Protein AF-A0ABD3M105-F1 (afdb_monomer_lite)

Radius of gyration: 32.1 Å; chains: 1; bounding box: 84×48×134 Å

Secondary structure (DSSP, 8-state):
---------------------------SSS-------PPTT-B-TTT--B--TTTT--EEEEEETT--EEE-SS-HHHHHHHHHHHHHHHHHHHHH---HHHHHHHHHH-S--B---TTTS--TTT---------------------------EEEEEEETTTTEEEE-BPTT---HHHHHHHHHHHHHHHHHHT--S---SSSSSSSSSS----------

Structure (mmCIF, N/CA/C/O backbone):
data_AF-A0ABD3M105-F1
#
_entry.id   AF-A0ABD3M105-F1
#
loop_
_atom_site.group_PDB
_atom_site.id
_atom_site.type_symbol
_atom_site.label_atom_id
_atom_site.label_alt_id
_atom_site.label_comp_id
_atom_site.label_asym_id
_atom_site.label_entity_id
_atom_site.label_seq_id
_atom_site.pdbx_PDB_ins_code
_atom_site.Cartn_x
_atom_site.Cartn_y
_atom_site.Cartn_z
_atom_site.occupancy
_atom_site.B_iso_or_equiv
_atom_site.auth_seq_id
_atom_site.auth_comp_id
_atom_site.auth_asym_id
_atom_site.auth_atom_id
_atom_site.pdbx_PDB_model_num
ATOM 1 N N . MET A 1 1 ? -8.457 -4.949 -78.643 1.00 41.50 1 MET A N 1
ATOM 2 C CA . MET A 1 1 ? -7.831 -5.867 -77.670 1.00 41.50 1 MET A CA 1
ATOM 3 C C . MET A 1 1 ? -7.348 -5.019 -76.511 1.00 41.50 1 MET A C 1
ATOM 5 O O . MET A 1 1 ? -6.450 -4.217 -76.701 1.00 41.50 1 MET A O 1
ATOM 9 N N . THR A 1 2 ? -8.038 -5.098 -75.377 1.00 46.78 2 THR A N 1
ATOM 10 C CA . THR A 1 2 ? -7.713 -4.404 -74.123 1.00 46.78 2 THR A CA 1
ATOM 11 C C . THR A 1 2 ? -6.813 -5.298 -73.279 1.00 46.78 2 THR A C 1
ATOM 13 O O . THR A 1 2 ? -7.235 -6.396 -72.927 1.00 46.78 2 THR A O 1
ATOM 16 N N . MET A 1 3 ? -5.597 -4.835 -73.002 1.00 41.28 3 MET A N 1
ATOM 17 C CA . MET A 1 3 ? -4.542 -5.461 -72.190 1.00 41.28 3 MET A CA 1
ATOM 18 C C . MET A 1 3 ? -3.522 -4.334 -71.888 1.00 41.28 3 MET A C 1
ATOM 20 O O . MET A 1 3 ? -3.200 -3.612 -72.825 1.00 41.28 3 MET A O 1
ATOM 24 N N . THR A 1 4 ? -2.987 -4.041 -70.697 1.00 46.41 4 THR A N 1
ATOM 25 C CA . THR A 1 4 ? -3.082 -4.591 -69.333 1.00 46.41 4 THR A CA 1
ATOM 26 C C . THR A 1 4 ? -2.408 -3.573 -68.374 1.00 46.41 4 THR A C 1
ATOM 28 O O . THR A 1 4 ? -1.472 -2.897 -68.789 1.00 46.41 4 THR A O 1
ATOM 31 N N . THR A 1 5 ? -2.896 -3.518 -67.126 1.00 48.50 5 THR A N 1
ATOM 32 C CA . THR A 1 5 ? -2.226 -3.231 -65.823 1.00 48.50 5 THR A CA 1
ATOM 33 C C . THR A 1 5 ? -1.511 -1.911 -65.481 1.00 48.50 5 THR A C 1
ATOM 35 O O . THR A 1 5 ? -0.544 -1.501 -66.114 1.00 48.50 5 THR A O 1
ATOM 38 N N . ASN A 1 6 ? -1.987 -1.372 -64.346 1.00 50.91 6 ASN A N 1
ATOM 39 C CA . ASN A 1 6 ? -1.354 -0.549 -63.306 1.00 50.91 6 ASN A CA 1
ATOM 40 C C . ASN A 1 6 ? 0.142 -0.810 -63.062 1.00 50.91 6 ASN A C 1
ATOM 42 O O . ASN A 1 6 ? 0.573 -1.950 -63.179 1.00 50.91 6 ASN A O 1
ATOM 46 N N . ASP A 1 7 ? 0.857 0.218 -62.590 1.00 46.53 7 ASP A N 1
ATOM 47 C CA . ASP A 1 7 ? 1.476 0.202 -61.251 1.00 46.53 7 ASP A CA 1
ATOM 48 C C . ASP A 1 7 ? 1.946 1.615 -60.853 1.00 46.53 7 ASP A C 1
ATOM 50 O O . ASP A 1 7 ? 2.746 2.256 -61.539 1.00 46.53 7 ASP A O 1
ATOM 54 N N . ASP A 1 8 ? 1.396 2.103 -59.739 1.00 48.69 8 ASP A N 1
ATOM 55 C CA . ASP A 1 8 ? 1.737 3.364 -59.087 1.00 48.69 8 ASP A CA 1
ATOM 56 C C . ASP A 1 8 ? 3.086 3.240 -58.365 1.00 48.69 8 ASP A C 1
ATOM 58 O O . ASP A 1 8 ? 3.262 2.455 -57.434 1.00 48.69 8 ASP A O 1
ATOM 62 N N . ASN A 1 9 ? 4.046 4.060 -58.785 1.00 45.09 9 ASN A N 1
ATOM 63 C CA . ASN A 1 9 ? 5.340 4.223 -58.136 1.00 45.09 9 ASN A CA 1
ATOM 64 C C . ASN A 1 9 ? 5.219 5.250 -56.998 1.00 45.09 9 ASN A C 1
ATOM 66 O O . ASN A 1 9 ? 5.330 6.454 -57.240 1.00 45.09 9 ASN A O 1
ATOM 70 N N . ILE A 1 10 ? 5.012 4.784 -55.762 1.00 45.59 10 ILE A N 1
ATOM 71 C CA . ILE A 1 10 ? 5.292 5.576 -54.561 1.00 45.59 10 ILE A CA 1
ATOM 72 C C . ILE A 1 10 ? 6.529 5.009 -53.863 1.00 45.59 10 ILE A C 1
ATOM 74 O O . ILE A 1 10 ? 6.533 3.937 -53.263 1.00 45.59 10 ILE A O 1
ATOM 78 N N . SER A 1 11 ? 7.618 5.755 -53.999 1.00 47.31 11 SER A N 1
ATOM 79 C CA . SER A 1 11 ? 8.857 5.557 -53.267 1.00 47.31 11 SER A CA 1
ATOM 80 C C . SER A 1 11 ? 8.675 6.088 -51.849 1.00 47.31 11 SER A C 1
ATOM 82 O O . SER A 1 11 ? 8.732 7.297 -51.639 1.00 47.31 11 SER A O 1
ATOM 84 N N . THR A 1 12 ? 8.519 5.189 -50.881 1.00 43.94 12 THR A N 1
ATOM 85 C CA . THR A 1 12 ? 8.703 5.510 -49.463 1.00 43.94 12 THR A CA 1
ATOM 86 C C . THR A 1 12 ? 9.598 4.447 -48.841 1.00 43.94 12 THR A C 1
ATOM 88 O O . THR A 1 12 ? 9.149 3.378 -48.437 1.00 43.94 12 THR A O 1
ATOM 91 N N . THR A 1 13 ? 10.892 4.744 -48.785 1.00 50.06 13 THR A N 1
ATOM 92 C CA . THR A 1 13 ? 11.840 4.066 -47.902 1.00 50.06 13 THR A CA 1
ATOM 93 C C . THR A 1 13 ? 11.570 4.537 -46.478 1.00 50.06 13 THR A C 1
ATOM 95 O O . THR A 1 13 ? 12.013 5.621 -46.105 1.00 50.06 13 THR A O 1
ATOM 98 N N . ASN A 1 14 ? 10.835 3.744 -45.699 1.00 47.50 14 ASN A N 1
ATOM 99 C CA . ASN A 1 14 ? 10.760 3.922 -44.254 1.00 47.50 14 ASN A CA 1
ATOM 100 C C . ASN A 1 14 ? 11.565 2.823 -43.567 1.00 47.50 14 ASN A C 1
ATOM 102 O O . ASN A 1 14 ? 1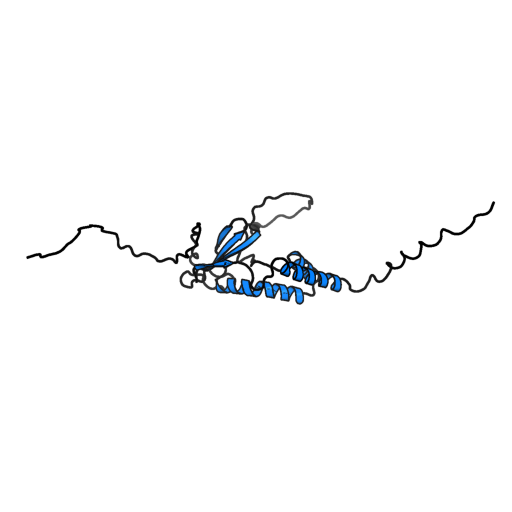1.410 1.637 -43.859 1.00 47.50 14 ASN A O 1
ATOM 106 N N . ASN A 1 15 ? 12.451 3.300 -42.700 1.00 42.41 15 ASN A N 1
ATOM 107 C CA . ASN A 1 15 ? 13.414 2.574 -41.895 1.00 42.41 15 ASN A CA 1
ATOM 108 C C . ASN A 1 15 ? 12.781 1.390 -41.162 1.00 42.41 15 ASN A C 1
ATOM 110 O O . ASN A 1 15 ? 11.767 1.532 -40.482 1.00 42.41 15 ASN A O 1
ATOM 114 N N . ALA A 1 16 ? 13.431 0.239 -41.288 1.00 46.34 16 ALA A N 1
ATOM 115 C CA . ALA A 1 16 ? 13.265 -0.871 -40.374 1.00 46.34 16 ALA A CA 1
ATOM 116 C C . ALA A 1 16 ? 14.218 -0.648 -39.195 1.00 46.34 16 ALA A C 1
ATOM 118 O O . ALA A 1 16 ? 15.350 -1.113 -39.238 1.00 46.34 16 ALA A O 1
ATOM 119 N N . ASP A 1 17 ? 13.745 0.062 -38.174 1.00 44.62 17 ASP A N 1
ATOM 120 C CA . ASP A 1 17 ? 14.265 -0.068 -36.816 1.00 44.62 17 ASP A CA 1
ATOM 121 C C . ASP A 1 17 ? 13.127 -0.658 -35.983 1.00 44.62 17 ASP A C 1
ATOM 123 O O . ASP A 1 17 ? 12.130 -0.006 -35.671 1.00 44.62 17 ASP A O 1
ATOM 127 N N . VAL A 1 18 ? 13.235 -1.965 -35.763 1.00 53.25 18 VAL A N 1
ATOM 128 C CA . VAL A 1 18 ? 12.408 -2.729 -34.835 1.00 53.25 18 VAL A CA 1
ATOM 129 C C . VAL A 1 18 ? 13.087 -2.576 -33.484 1.00 53.25 18 VAL A C 1
ATOM 131 O O . VAL A 1 18 ? 14.106 -3.222 -33.263 1.00 53.25 18 VAL A O 1
ATOM 134 N N . ASP A 1 19 ? 12.552 -1.722 -32.617 1.00 45.06 19 ASP A N 1
ATOM 135 C CA . ASP A 1 19 ? 13.008 -1.639 -31.232 1.00 45.06 19 ASP A CA 1
ATOM 136 C C . ASP A 1 19 ? 11.815 -1.433 -30.282 1.00 45.06 19 ASP A C 1
ATOM 138 O O . ASP A 1 19 ? 10.987 -0.538 -30.465 1.00 45.06 19 ASP A O 1
ATOM 142 N N . ASP A 1 20 ? 11.716 -2.377 -29.350 1.00 41.47 20 ASP A N 1
ATOM 143 C CA . ASP A 1 20 ? 10.998 -2.402 -28.080 1.00 41.47 20 ASP A CA 1
ATOM 144 C C . ASP A 1 20 ? 9.523 -1.974 -28.010 1.00 41.47 20 ASP A C 1
ATOM 146 O O . ASP A 1 20 ? 9.125 -0.844 -27.727 1.00 41.47 20 ASP A O 1
ATOM 150 N N . ASN A 1 21 ? 8.683 -3.004 -28.116 1.00 44.75 21 ASN A N 1
ATOM 151 C CA . ASN A 1 21 ? 7.295 -3.024 -27.678 1.00 44.75 21 ASN A CA 1
ATOM 152 C C . ASN A 1 21 ? 7.223 -2.989 -26.134 1.00 44.75 21 ASN A C 1
ATOM 154 O O . ASN A 1 21 ? 7.001 -4.016 -25.492 1.00 44.75 21 ASN A O 1
ATOM 158 N N . VAL A 1 22 ? 7.431 -1.813 -25.535 1.00 52.84 22 VAL A N 1
ATOM 159 C CA . VAL A 1 22 ? 7.114 -1.557 -24.121 1.00 52.84 22 VAL A CA 1
ATOM 160 C C . VAL A 1 22 ? 5.604 -1.350 -24.006 1.00 52.84 22 VAL A C 1
ATOM 162 O O . VAL A 1 22 ? 5.029 -0.488 -24.671 1.00 52.84 22 VAL A O 1
ATOM 165 N N . GLY A 1 23 ? 4.963 -2.195 -23.195 1.00 45.91 23 GLY A N 1
ATOM 166 C CA . GLY A 1 23 ? 3.513 -2.305 -23.047 1.00 45.91 23 GLY A CA 1
ATOM 167 C C . GLY A 1 23 ? 2.818 -0.964 -22.827 1.00 45.91 23 GLY A C 1
ATOM 168 O O . GLY A 1 23 ? 2.861 -0.387 -21.745 1.00 45.91 23 GLY A O 1
ATOM 169 N N . ASN A 1 24 ? 2.139 -0.491 -23.869 1.00 45.06 24 ASN A N 1
ATOM 170 C CA . ASN A 1 24 ? 1.380 0.746 -23.836 1.00 45.06 24 ASN A CA 1
ATOM 171 C C . ASN A 1 24 ? -0.050 0.446 -23.349 1.00 45.06 24 ASN A C 1
ATOM 173 O O . ASN A 1 24 ? -0.902 -0.001 -24.122 1.00 45.06 24 ASN A O 1
ATOM 177 N N . THR A 1 25 ? -0.313 0.655 -22.059 1.00 47.03 25 THR A N 1
ATOM 178 C CA . THR A 1 25 ? -1.666 0.592 -21.486 1.00 47.03 25 THR A CA 1
ATOM 179 C C . THR A 1 25 ? -2.461 1.811 -21.964 1.00 47.03 25 THR A C 1
ATOM 181 O O . THR A 1 25 ? -2.120 2.951 -21.659 1.00 47.03 25 THR A O 1
ATOM 184 N N . ILE A 1 26 ? -3.517 1.587 -22.753 1.00 43.28 26 ILE A N 1
ATOM 185 C CA . ILE A 1 26 ? -4.384 2.652 -23.280 1.00 43.28 26 ILE A CA 1
ATOM 186 C C . ILE A 1 26 ? -5.267 3.188 -22.142 1.00 43.28 26 ILE A C 1
ATOM 188 O O . ILE A 1 26 ? -6.155 2.481 -21.670 1.00 43.28 26 ILE A O 1
ATOM 192 N N . HIS A 1 27 ? -5.045 4.440 -21.734 1.00 44.72 27 HIS A N 1
ATOM 193 C CA . HIS A 1 27 ? -5.969 5.223 -20.909 1.00 44.72 27 HIS A CA 1
ATOM 194 C C . HIS A 1 27 ? -6.768 6.183 -21.803 1.00 44.72 27 HIS A C 1
ATOM 196 O O . HIS A 1 27 ? -6.192 6.982 -22.545 1.00 44.72 27 HIS A O 1
ATOM 202 N N . GLU A 1 28 ? -8.099 6.104 -21.742 1.00 49.16 28 GLU A N 1
ATOM 203 C CA . GLU A 1 28 ? -8.979 7.137 -22.289 1.00 49.16 28 GLU A CA 1
ATOM 204 C C . GLU A 1 28 ? -8.826 8.394 -21.412 1.00 49.16 28 GLU A C 1
ATOM 206 O O . GLU A 1 28 ? -9.072 8.348 -20.211 1.00 49.16 28 GLU A O 1
ATOM 211 N N . GLU A 1 29 ? -8.378 9.492 -22.033 1.00 46.91 29 GLU A N 1
ATOM 212 C CA . GLU A 1 29 ? -8.162 10.831 -21.450 1.00 46.91 29 GLU A CA 1
ATOM 213 C C . GLU A 1 29 ? -6.846 11.059 -20.657 1.00 46.91 29 GLU A C 1
ATOM 215 O O . GLU A 1 29 ? -6.835 11.352 -19.469 1.00 46.91 29 GLU A O 1
ATOM 220 N N . GLY A 1 30 ? -5.711 11.096 -21.369 1.00 47.53 30 GLY A N 1
ATOM 221 C CA . GLY A 1 30 ? -4.991 12.379 -21.447 1.00 47.53 30 GLY A CA 1
ATOM 222 C C . GLY A 1 30 ? -3.742 12.673 -20.602 1.00 47.53 30 GLY A C 1
ATOM 223 O O . GLY A 1 30 ? -3.300 13.812 -20.691 1.00 47.53 30 GLY A O 1
ATOM 224 N N . GLU A 1 31 ? -3.111 11.734 -19.889 1.00 45.97 31 GLU A N 1
ATOM 225 C CA . GLU A 1 31 ? -1.728 11.914 -1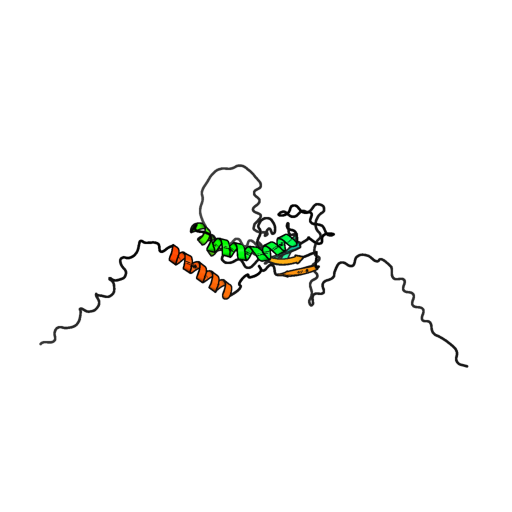9.388 1.00 45.97 31 GLU A CA 1
ATOM 226 C C . GLU A 1 31 ? -0.944 10.594 -19.434 1.00 45.97 31 GLU A C 1
ATOM 228 O O . GLU A 1 31 ? -1.345 9.596 -18.840 1.00 45.97 31 GLU A O 1
ATOM 233 N N . TYR A 1 32 ? 0.169 10.575 -20.172 1.00 46.91 32 TYR A N 1
ATOM 234 C CA . TYR A 1 32 ? 1.080 9.435 -20.248 1.00 46.91 32 TYR A CA 1
ATOM 235 C C . TYR A 1 32 ? 2.081 9.529 -19.091 1.00 46.91 32 TYR A C 1
ATOM 237 O O . TYR A 1 32 ? 2.930 10.418 -19.062 1.00 46.91 32 TYR A O 1
ATOM 245 N N . TYR A 1 33 ? 1.991 8.623 -18.122 1.00 57.72 33 TYR A N 1
ATOM 246 C CA . TYR A 1 33 ? 3.018 8.497 -17.093 1.00 57.72 33 TYR A CA 1
ATOM 247 C C . TYR A 1 33 ? 4.063 7.501 -17.581 1.00 57.72 33 TYR A C 1
ATOM 249 O O . TYR A 1 33 ? 3.771 6.334 -17.834 1.00 57.72 33 TYR A O 1
ATOM 257 N N . GLN A 1 34 ? 5.287 7.986 -17.776 1.00 71.12 34 GLN A N 1
ATOM 258 C CA . GLN A 1 34 ? 6.407 7.123 -18.114 1.00 71.12 34 GLN A CA 1
ATOM 259 C C . GLN A 1 34 ? 6.931 6.509 -16.817 1.00 71.12 34 GLN A C 1
ATOM 261 O O . GLN A 1 34 ? 7.670 7.155 -16.076 1.00 71.12 34 GLN A O 1
ATOM 266 N N . HIS A 1 35 ? 6.481 5.288 -16.531 1.00 82.88 35 HIS A N 1
ATOM 267 C CA . HIS A 1 35 ? 6.969 4.509 -15.399 1.00 82.88 35 HIS A CA 1
ATOM 268 C C . HIS A 1 35 ? 8.472 4.250 -15.524 1.00 82.88 35 HIS A C 1
ATOM 270 O O . HIS A 1 35 ? 9.020 4.140 -16.628 1.00 82.88 35 HIS A O 1
ATOM 276 N N . GLY A 1 36 ? 9.140 4.205 -14.377 1.00 81.31 36 GLY A N 1
ATOM 277 C CA . GLY A 1 36 ? 10.564 3.954 -14.271 1.00 81.31 36 GLY A CA 1
ATOM 278 C C . GLY A 1 36 ? 10.928 2.481 -14.438 1.00 81.31 36 GLY A C 1
ATOM 279 O O . GLY A 1 36 ? 10.113 1.625 -14.782 1.00 81.31 36 GLY A O 1
ATOM 280 N N . LYS A 1 37 ? 12.203 2.206 -14.180 1.00 83.06 37 LYS A N 1
ATOM 281 C CA . LYS A 1 37 ? 12.818 0.879 -14.216 1.00 83.06 37 LYS A CA 1
ATOM 282 C C . LYS A 1 37 ? 13.608 0.668 -12.920 1.00 83.06 37 LYS A C 1
ATOM 284 O O . LYS A 1 37 ? 14.118 1.656 -12.376 1.00 83.06 37 LYS A O 1
ATOM 289 N N . PRO A 1 38 ? 13.722 -0.573 -12.418 1.00 88.12 38 PRO A N 1
ATOM 290 C CA . PRO A 1 38 ? 14.549 -0.861 -11.254 1.00 88.12 38 PRO A CA 1
ATOM 291 C C . PRO A 1 38 ? 16.011 -0.496 -11.531 1.00 88.12 38 PRO A C 1
ATOM 293 O O . PRO A 1 38 ? 16.503 -0.639 -12.651 1.00 88.12 38 PRO A O 1
ATOM 296 N N . TYR A 1 39 ? 16.714 -0.008 -10.509 1.00 84.56 39 TYR A N 1
ATOM 297 C CA . TYR A 1 39 ? 18.149 0.250 -10.624 1.00 84.56 39 TYR A CA 1
ATOM 298 C C . TYR A 1 39 ? 18.937 -1.066 -10.576 1.00 84.56 39 TYR A C 1
ATOM 300 O O . TYR A 1 39 ? 18.508 -2.044 -9.967 1.00 84.56 39 TYR A O 1
ATOM 308 N N . GLU A 1 40 ? 20.108 -1.097 -11.211 1.00 84.12 40 GLU A N 1
ATOM 309 C CA . GLU A 1 40 ? 20.963 -2.287 -11.220 1.00 84.12 40 GLU A CA 1
ATOM 310 C C . GLU A 1 40 ? 21.381 -2.658 -9.784 1.00 84.12 40 GLU A C 1
ATOM 312 O O . GLU A 1 40 ? 21.955 -1.839 -9.061 1.00 84.12 40 GLU A O 1
ATOM 317 N N . GLY A 1 41 ? 21.056 -3.882 -9.355 1.00 84.31 41 GLY A N 1
ATOM 318 C CA . GLY A 1 41 ? 21.274 -4.349 -7.980 1.00 84.31 41 GLY A CA 1
ATOM 319 C C . GLY A 1 41 ? 20.214 -3.896 -6.968 1.00 84.31 41 GLY A C 1
ATOM 320 O O . GLY A 1 41 ? 20.469 -3.935 -5.763 1.00 84.31 41 GLY A O 1
ATOM 321 N N . MET A 1 42 ? 19.045 -3.437 -7.424 1.00 86.12 42 MET A N 1
ATOM 322 C CA . MET A 1 42 ? 17.887 -3.225 -6.557 1.00 86.12 42 MET A CA 1
ATOM 323 C C . MET A 1 42 ? 17.435 -4.549 -5.950 1.00 86.12 42 MET A C 1
ATOM 325 O O . MET A 1 42 ? 17.338 -5.549 -6.650 1.00 86.12 42 MET A O 1
ATOM 329 N N . CYS A 1 43 ? 17.138 -4.550 -4.653 1.00 88.75 43 CYS A N 1
ATOM 330 C CA . CYS A 1 43 ? 16.650 -5.730 -3.954 1.00 88.75 43 CYS A CA 1
ATOM 331 C C . CYS A 1 43 ? 15.498 -5.375 -3.016 1.00 88.75 43 CYS A C 1
ATOM 333 O O . CYS A 1 43 ? 15.398 -4.262 -2.493 1.00 88.75 43 CYS A O 1
ATOM 335 N N . CYS A 1 44 ? 14.611 -6.339 -2.809 1.00 89.69 44 CYS A N 1
ATOM 336 C CA . CYS A 1 44 ? 13.476 -6.213 -1.921 1.00 89.69 44 CYS A CA 1
ATOM 337 C C . CYS A 1 44 ? 13.946 -6.151 -0.467 1.00 89.69 44 CYS A C 1
ATOM 339 O O . CYS A 1 44 ? 14.585 -7.075 0.037 1.00 89.69 44 CYS A O 1
ATOM 341 N N . LEU A 1 45 ? 13.543 -5.108 0.261 1.00 86.94 45 LEU A N 1
ATOM 342 C CA . LEU A 1 45 ? 13.908 -4.948 1.673 1.00 86.94 45 LEU A CA 1
ATOM 343 C C . LEU A 1 45 ? 13.344 -6.045 2.594 1.00 86.94 45 LEU A C 1
ATOM 345 O O . LEU A 1 45 ? 13.852 -6.225 3.700 1.00 86.94 45 LEU A O 1
ATOM 349 N N . CYS A 1 46 ? 12.286 -6.752 2.183 1.00 86.38 46 CYS A N 1
ATOM 350 C CA . CYS A 1 46 ? 11.654 -7.797 2.994 1.00 86.38 46 CYS A CA 1
ATOM 351 C C . CYS A 1 46 ? 12.236 -9.188 2.720 1.00 86.38 46 CYS A C 1
ATOM 353 O O . CYS A 1 46 ? 12.513 -9.936 3.657 1.00 86.38 46 CYS A O 1
ATOM 355 N N . THR A 1 47 ? 12.380 -9.549 1.448 1.00 86.88 47 THR A N 1
ATOM 356 C CA . THR A 1 47 ? 12.761 -10.904 1.019 1.00 86.88 47 THR A CA 1
ATOM 357 C C . THR A 1 47 ? 14.236 -11.009 0.653 1.00 86.88 47 THR A C 1
ATOM 359 O O . THR A 1 47 ? 14.757 -12.118 0.591 1.00 86.88 47 THR A O 1
ATOM 362 N N . MET A 1 48 ? 14.933 -9.874 0.503 1.00 87.81 48 MET A N 1
ATOM 363 C CA . MET A 1 48 ? 16.309 -9.783 -0.003 1.00 87.81 48 MET A CA 1
ATOM 364 C C . MET A 1 48 ? 16.467 -10.367 -1.415 1.00 87.81 48 MET A C 1
ATOM 366 O O . MET A 1 48 ? 17.585 -10.655 -1.830 1.00 87.81 48 MET A O 1
ATOM 370 N N . GLU A 1 49 ? 15.359 -10.548 -2.138 1.00 90.25 49 GLU A N 1
ATOM 371 C CA . GLU A 1 49 ? 15.362 -10.981 -3.534 1.00 90.25 49 GLU A CA 1
ATOM 372 C C . GLU A 1 49 ? 15.648 -9.801 -4.460 1.00 90.25 49 GLU A C 1
ATOM 374 O O . GLU A 1 49 ? 15.288 -8.659 -4.158 1.00 90.25 49 GLU A O 1
ATOM 379 N N . ASP A 1 50 ? 16.308 -10.073 -5.580 1.00 90.56 50 ASP A N 1
ATOM 380 C CA . ASP A 1 50 ? 16.650 -9.050 -6.561 1.00 90.56 50 ASP A CA 1
ATOM 381 C C . ASP A 1 50 ? 15.382 -8.554 -7.271 1.00 90.56 50 ASP A C 1
ATOM 383 O O . ASP A 1 50 ? 14.513 -9.332 -7.664 1.00 90.56 50 ASP A O 1
ATOM 387 N N . ILE A 1 51 ? 15.262 -7.236 -7.422 1.00 90.50 51 ILE A N 1
ATOM 388 C CA . ILE A 1 51 ? 14.188 -6.593 -8.176 1.00 90.50 51 ILE A CA 1
ATOM 389 C C . ILE A 1 51 ? 14.730 -6.288 -9.566 1.00 90.50 51 ILE A C 1
ATOM 391 O O . ILE A 1 51 ? 15.568 -5.400 -9.737 1.00 90.50 51 ILE A O 1
ATOM 395 N N . THR A 1 52 ? 14.252 -7.026 -10.562 1.00 88.75 52 THR A N 1
ATOM 396 C CA . THR A 1 52 ? 14.728 -6.942 -11.943 1.00 88.75 52 THR A CA 1
ATOM 397 C C . THR A 1 52 ? 13.572 -6.697 -12.910 1.00 88.75 52 THR A C 1
ATOM 399 O O . THR A 1 52 ? 12.404 -6.964 -12.621 1.00 88.75 52 THR A O 1
ATOM 402 N N . GLU A 1 53 ? 13.887 -6.160 -14.092 1.00 84.06 53 GLU A N 1
ATOM 403 C CA . GLU A 1 53 ? 12.901 -6.070 -15.176 1.00 84.06 53 GLU A CA 1
ATOM 404 C C . GLU A 1 53 ? 12.511 -7.456 -15.705 1.00 84.06 53 GLU A C 1
ATOM 406 O O . GLU A 1 53 ? 11.364 -7.653 -16.096 1.00 84.06 53 GLU A O 1
ATOM 411 N N . GLU A 1 54 ? 13.449 -8.410 -15.694 1.00 84.75 54 GLU A N 1
ATOM 412 C CA . GLU A 1 54 ? 13.245 -9.776 -16.189 1.00 84.75 54 GLU A CA 1
ATOM 413 C C . GLU A 1 54 ? 12.205 -10.532 -15.355 1.00 84.75 54 GLU A C 1
ATOM 415 O O . GLU A 1 54 ? 11.310 -11.169 -15.911 1.00 84.75 54 GLU A O 1
ATOM 420 N N . ASP A 1 55 ? 12.266 -10.387 -14.031 1.00 84.69 55 ASP A N 1
ATOM 421 C CA . ASP A 1 55 ? 11.309 -11.004 -13.111 1.00 84.69 55 ASP A CA 1
ATOM 422 C C . ASP A 1 55 ? 9.973 -10.243 -13.048 1.00 84.69 55 ASP A C 1
ATOM 424 O O . ASP A 1 55 ? 8.991 -10.736 -12.485 1.00 84.69 55 ASP A O 1
ATOM 428 N N . GLY A 1 56 ? 9.910 -9.026 -13.606 1.00 85.81 56 GLY A N 1
ATOM 429 C CA . GLY A 1 56 ? 8.715 -8.177 -13.592 1.00 85.81 56 GLY A CA 1
ATOM 430 C C . GLY A 1 56 ? 8.246 -7.806 -12.179 1.00 85.81 56 GLY A C 1
ATOM 431 O O . GLY A 1 56 ? 7.089 -7.433 -11.974 1.00 85.81 56 GLY A O 1
ATOM 432 N N . ASN A 1 57 ? 9.115 -7.918 -11.176 1.00 89.44 57 ASN A N 1
ATOM 433 C CA . ASN A 1 57 ? 8.769 -7.743 -9.768 1.00 89.44 57 ASN A CA 1
ATOM 434 C C . ASN A 1 57 ? 8.920 -6.290 -9.279 1.00 89.44 57 ASN A C 1
ATOM 436 O O . ASN A 1 57 ? 8.685 -6.015 -8.103 1.00 89.44 57 ASN A O 1
ATOM 440 N N . TYR A 1 58 ? 9.245 -5.359 -10.178 1.00 90.69 58 TYR A N 1
ATOM 441 C CA . TYR A 1 58 ? 9.299 -3.922 -9.911 1.00 90.69 58 TYR A CA 1
ATOM 442 C C . TYR A 1 58 ? 7.902 -3.314 -9.700 1.00 90.69 58 TYR A C 1
ATOM 444 O O . TYR A 1 58 ? 6.936 -3.649 -10.394 1.00 90.69 58 TYR A O 1
ATOM 452 N N . VAL A 1 59 ? 7.799 -2.401 -8.732 1.00 91.94 59 VAL A N 1
ATOM 453 C CA . VAL A 1 59 ? 6.558 -1.707 -8.374 1.00 91.94 59 VAL A CA 1
ATOM 454 C C . VAL A 1 59 ? 6.836 -0.231 -8.157 1.00 91.94 59 VAL A C 1
ATOM 456 O O . VAL A 1 59 ? 7.822 0.144 -7.523 1.00 91.94 59 VAL A O 1
ATOM 459 N N . GLU A 1 60 ? 5.911 0.604 -8.608 1.00 92.19 60 GLU A N 1
ATOM 460 C CA . GLU A 1 60 ? 5.882 2.024 -8.281 1.00 92.19 60 GLU A CA 1
ATOM 461 C C . GLU A 1 60 ? 4.634 2.371 -7.484 1.00 92.19 60 GLU A C 1
ATOM 463 O O . GLU A 1 60 ? 3.595 1.715 -7.579 1.00 92.19 60 GLU A O 1
ATOM 468 N N . TYR A 1 61 ? 4.732 3.428 -6.691 1.00 92.31 61 TYR A N 1
ATOM 469 C CA . TYR A 1 61 ? 3.625 3.930 -5.900 1.00 92.31 61 TYR A CA 1
ATOM 470 C C . TYR A 1 61 ? 3.452 5.427 -6.104 1.00 92.31 61 TYR A C 1
ATOM 472 O O . TYR A 1 61 ? 4.423 6.175 -6.201 1.00 92.31 61 TYR A O 1
ATOM 480 N N . GLN A 1 62 ? 2.198 5.860 -6.162 1.00 90.88 62 GLN A N 1
ATOM 481 C CA . GLN A 1 62 ? 1.829 7.260 -6.274 1.00 90.88 62 GLN A CA 1
ATOM 482 C C . GLN A 1 62 ? 1.326 7.766 -4.929 1.00 90.88 62 GLN A C 1
ATOM 484 O O . GLN A 1 62 ? 0.500 7.122 -4.275 1.00 90.88 62 GLN A O 1
ATOM 489 N N . THR A 1 63 ? 1.791 8.940 -4.526 1.00 89.88 63 THR A N 1
ATOM 490 C CA . THR A 1 63 ? 1.403 9.574 -3.267 1.00 89.88 63 THR A CA 1
ATOM 491 C C . THR A 1 63 ? 0.451 10.752 -3.473 1.00 89.88 63 THR A C 1
ATOM 493 O O . THR A 1 63 ? 0.443 11.390 -4.520 1.00 89.88 63 THR A O 1
ATOM 496 N N . TYR A 1 64 ? -0.373 11.068 -2.472 1.00 84.19 64 TYR A N 1
ATOM 497 C CA . TYR A 1 64 ? -1.309 12.201 -2.503 1.00 84.19 64 TYR A CA 1
ATOM 498 C C . TYR A 1 64 ? -0.991 13.204 -1.381 1.00 84.19 64 TYR A C 1
ATOM 500 O O . TYR A 1 64 ? -0.817 12.766 -0.240 1.00 84.19 64 TYR A O 1
ATOM 508 N N . PRO A 1 65 ? -0.972 14.532 -1.619 1.00 83.25 65 PRO A N 1
ATOM 509 C CA . PRO A 1 65 ? -1.479 15.243 -2.800 1.00 83.25 65 PRO A CA 1
ATOM 510 C C . PRO A 1 65 ? -0.459 15.493 -3.918 1.00 83.25 65 PRO A C 1
ATOM 512 O O . PRO A 1 65 ? -0.832 16.092 -4.921 1.00 83.25 65 PRO A O 1
ATOM 515 N N . SER A 1 66 ? 0.809 15.088 -3.774 1.00 82.56 66 SER A N 1
ATOM 516 C CA . SER A 1 66 ? 1.829 15.419 -4.783 1.00 82.56 66 SER A CA 1
ATOM 517 C C . SER A 1 66 ? 1.623 14.725 -6.132 1.00 82.56 66 SER A C 1
ATOM 519 O O . SER A 1 66 ? 2.126 15.221 -7.137 1.00 82.56 66 SER A O 1
ATOM 521 N N . LEU A 1 67 ? 0.899 13.599 -6.153 1.00 84.06 67 LEU A N 1
ATOM 522 C CA . LEU A 1 67 ? 0.676 12.736 -7.318 1.00 84.06 67 LEU A CA 1
ATOM 523 C C . LEU A 1 67 ? 1.980 12.258 -7.974 1.00 84.06 67 LEU A C 1
ATOM 525 O O . LEU A 1 67 ? 2.004 11.905 -9.153 1.00 84.06 67 LEU A O 1
ATOM 529 N N . GLN A 1 68 ? 3.064 12.206 -7.199 1.00 84.94 68 GLN A N 1
ATOM 530 C CA . GLN A 1 68 ? 4.370 11.771 -7.676 1.00 84.94 68 GLN A CA 1
ATOM 531 C C . GLN A 1 68 ? 4.498 10.253 -7.594 1.00 84.94 68 GLN A C 1
ATOM 533 O O . GLN A 1 68 ? 4.256 9.661 -6.541 1.00 84.94 68 GLN A O 1
ATOM 538 N N . TRP A 1 69 ? 4.916 9.647 -8.703 1.00 88.62 69 TRP A N 1
ATOM 539 C CA . TRP A 1 69 ? 5.312 8.246 -8.759 1.00 88.62 69 TRP A CA 1
ATOM 540 C C . TRP A 1 69 ? 6.716 8.070 -8.185 1.00 88.62 69 TRP A C 1
ATOM 542 O O . TRP A 1 69 ? 7.630 8.837 -8.497 1.00 88.62 69 TRP A O 1
ATOM 552 N N . LYS A 1 70 ? 6.875 7.075 -7.316 1.00 88.56 70 LYS A N 1
ATOM 553 C CA . LYS A 1 70 ? 8.126 6.741 -6.634 1.00 88.56 70 LYS A CA 1
ATOM 554 C C . LYS A 1 70 ? 8.378 5.231 -6.721 1.00 88.56 70 LYS A C 1
ATOM 556 O O . LYS A 1 70 ? 7.414 4.462 -6.666 1.00 88.56 70 LYS A O 1
ATOM 561 N N . PRO A 1 71 ? 9.644 4.793 -6.828 1.00 89.94 71 PRO A N 1
ATOM 562 C CA . PRO A 1 71 ? 9.988 3.375 -6.834 1.00 89.94 71 PRO A CA 1
ATOM 563 C C . PRO A 1 71 ? 9.725 2.761 -5.456 1.00 89.94 71 PRO A C 1
ATOM 565 O O . PRO A 1 71 ? 10.150 3.307 -4.436 1.00 89.94 71 PRO A O 1
ATOM 568 N N . CYS A 1 72 ? 9.036 1.624 -5.411 1.00 90.56 72 CYS A N 1
ATOM 569 C CA . CYS A 1 72 ? 8.824 0.873 -4.179 1.00 90.56 72 CYS A CA 1
ATOM 570 C C . CYS A 1 72 ? 10.073 0.057 -3.830 1.00 90.56 72 CYS A C 1
ATOM 572 O O . CYS A 1 72 ? 10.661 -0.567 -4.703 1.00 90.56 72 CYS A O 1
ATOM 574 N N . GLN A 1 73 ? 10.444 0.001 -2.549 1.00 89.62 73 GLN A N 1
ATOM 575 C CA . GLN A 1 73 ? 11.574 -0.822 -2.081 1.00 89.62 73 GLN A CA 1
ATOM 576 C C . GLN A 1 73 ? 11.186 -2.283 -1.786 1.00 89.62 73 GLN A C 1
ATOM 578 O O . GLN A 1 73 ? 11.939 -3.040 -1.166 1.00 89.62 73 GLN A O 1
ATOM 583 N N . PHE A 1 74 ? 9.981 -2.676 -2.189 1.00 91.94 74 PHE A N 1
ATOM 584 C CA . PHE A 1 74 ? 9.479 -4.035 -2.100 1.00 91.94 74 PHE A CA 1
ATOM 585 C C . PHE A 1 74 ? 9.142 -4.555 -3.488 1.00 91.94 74 PHE A C 1
ATOM 587 O O . PHE A 1 74 ? 8.730 -3.808 -4.373 1.00 91.94 74 PHE A O 1
ATOM 594 N N . GLU A 1 75 ? 9.273 -5.864 -3.642 1.00 91.00 75 GLU A N 1
ATOM 595 C CA . GLU A 1 75 ? 8.823 -6.560 -4.837 1.00 91.00 75 GLU A CA 1
ATOM 596 C C . GLU A 1 75 ? 7.285 -6.639 -4.923 1.00 91.00 75 GLU A C 1
ATOM 598 O O . GLU A 1 75 ? 6.565 -6.542 -3.921 1.00 91.00 75 GLU A O 1
ATOM 603 N N . ALA A 1 76 ? 6.781 -6.907 -6.127 1.00 90.62 76 ALA A N 1
ATOM 604 C CA . ALA A 1 76 ? 5.357 -7.059 -6.428 1.00 90.62 76 ALA A CA 1
ATOM 605 C C . ALA A 1 76 ? 4.607 -8.011 -5.487 1.00 90.62 76 ALA A C 1
ATOM 607 O O . ALA A 1 76 ? 3.502 -7.692 -5.038 1.00 90.62 76 ALA A O 1
ATOM 608 N N . SER A 1 77 ? 5.200 -9.162 -5.165 1.00 90.94 77 SER A N 1
ATOM 609 C CA . SER A 1 77 ? 4.573 -10.175 -4.312 1.00 90.94 77 SER A CA 1
ATOM 610 C C . SER A 1 77 ? 4.376 -9.670 -2.874 1.00 90.94 77 SER A C 1
ATOM 612 O O . SER A 1 77 ? 3.292 -9.816 -2.302 1.00 90.94 77 SER A O 1
ATOM 614 N N . VAL A 1 78 ? 5.382 -8.985 -2.322 1.00 91.56 78 VAL A N 1
ATOM 615 C CA . VAL A 1 78 ? 5.367 -8.401 -0.976 1.00 91.56 78 VAL A CA 1
ATOM 616 C C . VAL A 1 78 ? 4.371 -7.253 -0.894 1.00 91.56 78 VAL A C 1
ATOM 618 O O . VAL A 1 78 ? 3.585 -7.197 0.052 1.00 91.56 78 VAL A O 1
ATOM 621 N N . VAL A 1 79 ? 4.339 -6.363 -1.890 1.00 91.44 79 VAL A N 1
ATOM 622 C CA . VAL A 1 79 ? 3.354 -5.270 -1.933 1.00 91.44 79 VAL A CA 1
ATOM 623 C C . VAL A 1 79 ? 1.933 -5.831 -1.967 1.00 91.44 79 VAL A C 1
ATOM 625 O O . VAL A 1 79 ? 1.074 -5.378 -1.208 1.00 91.44 79 VAL A O 1
ATOM 628 N N . GLN A 1 80 ? 1.687 -6.859 -2.781 1.00 90.50 80 GLN A N 1
ATOM 629 C CA . GLN A 1 80 ? 0.389 -7.528 -2.834 1.00 90.50 80 GLN A CA 1
ATOM 630 C C . GLN A 1 80 ? 0.026 -8.170 -1.486 1.00 90.50 80 GLN A C 1
ATOM 632 O O . GLN A 1 80 ? -1.083 -7.981 -0.988 1.00 90.50 80 GLN A O 1
ATOM 637 N N . GLN A 1 81 ? 0.971 -8.854 -0.839 1.00 91.56 81 GLN A N 1
ATOM 638 C CA . GLN A 1 81 ? 0.756 -9.430 0.487 1.00 91.56 81 GLN A CA 1
ATOM 639 C C . GLN A 1 81 ? 0.460 -8.355 1.542 1.00 91.56 81 GLN A C 1
ATOM 641 O O . GLN A 1 81 ? -0.380 -8.569 2.418 1.00 91.56 81 GLN A O 1
ATOM 646 N N . LEU A 1 82 ? 1.112 -7.192 1.484 1.00 90.56 82 LEU A N 1
ATOM 647 C CA . LEU A 1 82 ? 0.834 -6.079 2.392 1.00 90.56 82 LEU A CA 1
ATOM 648 C C . LEU A 1 82 ? -0.590 -5.546 2.203 1.00 90.56 82 LEU A C 1
ATOM 650 O O . LEU A 1 82 ? -1.284 -5.344 3.201 1.00 90.56 82 LEU A O 1
ATOM 654 N N . LEU A 1 83 ? -1.055 -5.395 0.957 1.00 90.56 83 LEU A N 1
ATOM 655 C CA . LEU A 1 83 ? -2.440 -5.003 0.666 1.00 90.56 83 LEU A CA 1
ATOM 656 C C . LEU A 1 83 ? -3.447 -5.961 1.314 1.00 90.56 83 LEU A C 1
ATOM 658 O O . LEU A 1 83 ? -4.439 -5.513 1.890 1.00 90.56 83 LEU A O 1
ATOM 662 N N . ASP A 1 84 ? -3.170 -7.263 1.272 1.00 90.06 84 ASP A N 1
ATOM 663 C CA . ASP A 1 84 ? -4.081 -8.288 1.784 1.00 90.06 84 ASP A CA 1
ATOM 664 C C . ASP A 1 84 ? -4.004 -8.473 3.306 1.00 90.06 84 ASP A C 1
ATOM 666 O O . ASP A 1 84 ? -5.002 -8.787 3.963 1.00 90.06 84 ASP A O 1
ATOM 670 N N . THR A 1 85 ? -2.824 -8.273 3.895 1.00 90.25 85 THR A N 1
ATOM 671 C CA . THR A 1 85 ? -2.572 -8.627 5.297 1.00 90.25 85 THR A CA 1
ATOM 672 C C . THR A 1 85 ? -2.640 -7.450 6.261 1.00 90.25 85 THR A C 1
ATOM 674 O O . THR A 1 85 ? -3.036 -7.667 7.406 1.00 90.25 85 THR A O 1
ATOM 677 N N . GLN A 1 86 ? -2.325 -6.213 5.854 1.00 88.19 86 GLN A N 1
ATOM 678 C CA . GLN A 1 86 ? -2.252 -5.080 6.791 1.00 88.19 86 GLN A CA 1
ATOM 679 C C . GLN A 1 86 ? -3.577 -4.825 7.523 1.00 88.19 86 GLN A C 1
ATOM 681 O O . GLN A 1 86 ? -3.582 -4.607 8.737 1.00 88.19 86 GLN A O 1
ATOM 686 N N . PHE A 1 87 ? -4.711 -4.900 6.820 1.00 88.69 87 PHE A N 1
ATOM 687 C CA . PHE A 1 87 ? -6.021 -4.685 7.438 1.00 88.69 87 PHE A CA 1
ATOM 688 C C . PHE A 1 87 ? -6.357 -5.777 8.465 1.00 88.69 87 PHE A C 1
ATOM 690 O O . PHE A 1 87 ? -6.805 -5.487 9.576 1.00 88.69 87 PHE A O 1
ATOM 697 N N . GLN A 1 88 ? -6.081 -7.040 8.132 1.00 88.62 88 GLN A N 1
ATOM 698 C CA . GLN A 1 88 ? -6.291 -8.157 9.054 1.00 88.62 88 GLN A CA 1
ATOM 699 C C . GLN A 1 88 ? -5.354 -8.073 10.257 1.00 88.62 88 GLN A C 1
ATOM 701 O O . GLN A 1 88 ? -5.796 -8.250 11.387 1.00 88.62 88 GLN A O 1
ATOM 706 N N . GLN A 1 89 ? -4.085 -7.718 10.047 1.00 88.69 89 GLN A N 1
ATOM 707 C CA . GLN A 1 89 ? -3.132 -7.496 11.133 1.00 88.69 89 GLN A CA 1
ATOM 708 C C . GLN A 1 89 ? -3.598 -6.382 12.075 1.00 88.69 89 GLN A C 1
ATOM 710 O O . GLN A 1 89 ? -3.477 -6.535 13.290 1.00 88.69 89 GLN A O 1
ATOM 715 N N . TYR A 1 90 ? -4.169 -5.294 11.547 1.00 88.06 90 TYR A N 1
ATOM 716 C CA . TYR A 1 90 ? -4.782 -4.249 12.367 1.00 88.06 90 TYR A CA 1
ATOM 717 C C . TYR A 1 90 ? -5.924 -4.807 13.223 1.00 88.06 90 TYR A C 1
ATOM 719 O O . TYR A 1 90 ? -5.911 -4.635 14.441 1.00 88.06 90 TYR A O 1
ATOM 727 N N . LEU A 1 91 ? -6.877 -5.524 12.618 1.00 86.12 91 LEU A N 1
ATOM 728 C CA . LEU A 1 91 ? -7.995 -6.125 13.351 1.00 86.12 91 LEU A CA 1
ATOM 729 C C . LEU A 1 91 ? -7.526 -7.115 14.414 1.00 86.12 91 LEU A C 1
ATOM 731 O O . LEU A 1 91 ? -8.023 -7.084 15.538 1.00 86.12 91 LEU A O 1
ATOM 735 N N . THR A 1 92 ? -6.570 -7.978 14.075 1.00 88.19 92 THR A N 1
ATOM 736 C CA . THR A 1 92 ? -5.978 -8.924 15.016 1.00 88.19 92 THR A CA 1
ATOM 737 C C . THR A 1 92 ? -5.328 -8.180 16.168 1.00 88.19 92 THR A C 1
ATOM 739 O O . THR A 1 92 ? -5.639 -8.498 17.305 1.00 88.19 92 THR A O 1
ATOM 742 N N . ARG A 1 93 ? -4.516 -7.149 15.905 1.00 86.06 93 ARG A N 1
ATOM 743 C CA . ARG A 1 93 ? -3.875 -6.338 16.950 1.00 86.06 93 ARG A CA 1
ATOM 744 C C . ARG A 1 93 ? -4.882 -5.651 17.856 1.00 86.06 93 ARG A C 1
ATOM 746 O O . ARG A 1 93 ? -4.708 -5.690 19.064 1.00 86.06 93 ARG A O 1
ATOM 753 N N . VAL A 1 94 ? -5.934 -5.059 17.299 1.00 84.62 94 VAL A N 1
ATOM 754 C CA . VAL A 1 94 ? -6.992 -4.404 18.082 1.00 84.62 94 VAL A CA 1
ATOM 755 C C . VAL A 1 94 ? -7.743 -5.411 18.955 1.00 84.62 94 VAL A C 1
ATOM 757 O O . VAL A 1 94 ? -8.060 -5.101 20.097 1.00 84.62 94 VAL A O 1
ATOM 760 N N . LYS A 1 95 ? -8.006 -6.617 18.443 1.00 82.69 95 LYS A N 1
ATOM 761 C CA . LYS A 1 95 ? -8.701 -7.679 19.186 1.00 82.69 95 LYS A CA 1
ATOM 762 C C . LYS A 1 95 ? -7.805 -8.414 20.184 1.00 82.69 95 LYS A C 1
ATOM 764 O O . LYS A 1 95 ? -8.320 -8.959 21.151 1.00 82.69 95 LYS A O 1
ATOM 769 N N . SER A 1 96 ? -6.499 -8.491 19.924 1.00 84.56 96 SER A N 1
ATOM 770 C CA . SER A 1 96 ? -5.549 -9.263 20.730 1.00 84.56 96 SER A CA 1
ATOM 771 C C . SER A 1 96 ? -4.797 -8.424 21.754 1.00 84.56 96 SER A C 1
ATOM 773 O O . SER A 1 96 ? -4.236 -8.996 22.681 1.00 84.56 96 SER A O 1
ATOM 775 N N . THR A 1 97 ? -4.697 -7.105 21.562 1.00 82.88 97 THR A N 1
ATO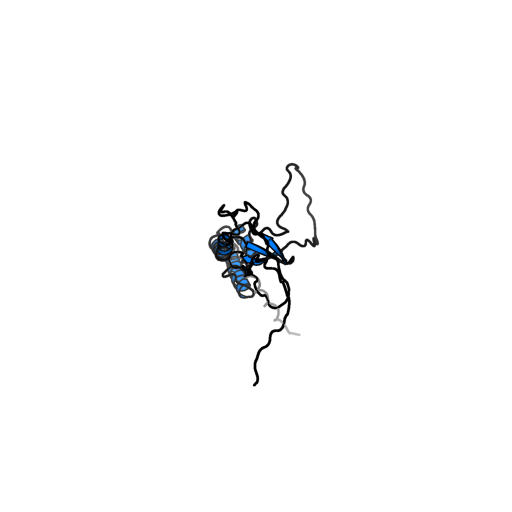M 776 C CA . THR A 1 97 ? -3.965 -6.236 22.485 1.00 82.88 97 THR A CA 1
ATOM 777 C C . THR A 1 97 ? -4.768 -6.027 23.764 1.00 82.88 97 THR A C 1
ATOM 779 O O . THR A 1 97 ? -5.905 -5.560 23.746 1.00 82.88 97 THR A O 1
ATOM 782 N N . ASP A 1 98 ? -4.148 -6.359 24.883 1.00 77.00 98 ASP A N 1
ATOM 783 C CA . ASP A 1 98 ? -4.617 -6.091 26.241 1.00 77.00 98 ASP A CA 1
ATOM 784 C C . ASP A 1 98 ? -4.053 -4.767 26.788 1.00 77.00 98 ASP A C 1
ATOM 786 O O . ASP A 1 98 ? -4.546 -4.211 27.769 1.00 77.00 98 ASP A O 1
ATOM 790 N N . CYS A 1 99 ? -3.040 -4.202 26.127 1.00 82.69 99 CYS A N 1
ATOM 791 C CA . CYS A 1 99 ? -2.456 -2.930 26.514 1.00 82.69 99 CYS A CA 1
ATOM 792 C C . CYS A 1 99 ? -3.360 -1.762 26.094 1.00 82.69 99 CYS A C 1
ATOM 794 O O . CYS A 1 99 ? -3.388 -1.351 24.929 1.00 82.69 99 CYS A O 1
ATOM 796 N N . GLN A 1 100 ? -4.035 -1.149 27.070 1.00 79.69 100 GLN A N 1
ATOM 797 C CA . GLN A 1 100 ? -4.922 0.000 26.852 1.00 79.69 100 GLN A CA 1
ATOM 798 C C . GLN A 1 100 ? -4.227 1.167 26.120 1.00 79.69 100 GLN A C 1
ATOM 800 O O . GLN A 1 100 ? -4.857 1.866 25.326 1.00 79.69 100 GLN A O 1
ATOM 805 N N . ALA A 1 101 ? -2.930 1.391 26.360 1.00 82.56 101 ALA A N 1
ATOM 806 C CA . ALA A 1 101 ? -2.167 2.448 25.694 1.00 82.56 101 ALA A CA 1
ATOM 807 C C . ALA A 1 101 ? -1.962 2.168 24.195 1.00 82.56 101 ALA A C 1
ATOM 809 O O . ALA A 1 101 ? -2.106 3.080 23.379 1.00 82.56 101 ALA A O 1
ATOM 810 N N . GLU A 1 102 ? -1.673 0.918 23.826 1.00 83.31 102 GLU A N 1
ATOM 811 C CA . GLU A 1 102 ? -1.561 0.501 22.425 1.00 83.31 102 GLU A CA 1
ATOM 812 C C . GLU A 1 102 ? -2.929 0.548 21.737 1.00 83.31 102 GLU A C 1
ATOM 814 O O . GLU A 1 102 ? -3.058 1.124 20.658 1.00 83.31 102 GLU A O 1
ATOM 819 N N . LEU A 1 103 ? -3.980 0.060 22.404 1.00 83.31 103 LEU A N 1
ATOM 820 C CA . LEU A 1 103 ? -5.348 0.108 21.885 1.00 83.31 103 LEU A CA 1
ATOM 821 C C . LEU A 1 103 ? -5.803 1.552 21.610 1.00 83.31 103 LEU A C 1
ATOM 823 O O . LEU A 1 103 ? -6.332 1.840 20.536 1.00 83.31 103 LEU A O 1
ATOM 827 N N . LYS A 1 104 ? -5.525 2.492 22.529 1.00 82.50 104 LYS A N 1
ATOM 828 C CA . LYS A 1 104 ? -5.802 3.930 22.346 1.00 82.50 104 LYS A CA 1
ATOM 829 C C . LYS A 1 104 ? -5.063 4.513 21.137 1.00 82.50 104 LYS A C 1
ATOM 831 O O . LYS A 1 104 ? -5.645 5.306 20.400 1.00 82.50 104 LYS A O 1
ATOM 836 N N . ARG A 1 105 ? -3.804 4.128 20.905 1.00 84.12 105 ARG A N 1
ATOM 837 C CA . ARG A 1 105 ? -3.019 4.576 19.738 1.00 84.12 105 ARG A CA 1
ATOM 838 C C . ARG A 1 105 ? -3.566 4.005 18.429 1.00 84.12 105 ARG A C 1
ATOM 840 O O . ARG A 1 105 ? -3.761 4.761 17.480 1.00 84.12 105 ARG A O 1
ATOM 847 N N . LEU A 1 106 ? -3.882 2.710 18.395 1.00 85.00 106 LEU A N 1
ATOM 848 C CA . LEU A 1 106 ? -4.480 2.043 17.231 1.00 85.00 106 LEU A CA 1
ATOM 849 C C . LEU A 1 106 ? -5.836 2.655 16.860 1.00 85.00 106 LEU A C 1
ATOM 851 O O . LEU A 1 106 ? -6.129 2.871 15.684 1.00 85.00 106 LEU A O 1
ATOM 855 N N . LEU A 1 107 ? -6.653 2.986 17.860 1.00 83.00 107 LEU A N 1
ATOM 856 C CA . LEU A 1 107 ? -7.937 3.654 17.662 1.00 83.00 107 LEU A CA 1
ATOM 857 C C . LEU A 1 107 ? -7.799 5.129 17.298 1.00 83.00 107 LEU A C 1
ATOM 859 O O . LEU A 1 107 ? -8.668 5.637 16.601 1.00 83.00 107 LEU A O 1
ATOM 863 N N . LYS A 1 108 ? -6.735 5.821 17.719 1.00 83.75 108 LYS A N 1
ATOM 864 C CA . LYS A 1 108 ? -6.472 7.202 17.286 1.00 83.75 108 LYS A CA 1
ATOM 865 C C . LYS A 1 108 ? -6.257 7.276 15.774 1.00 83.75 108 LYS A C 1
ATOM 867 O O . LYS A 1 108 ? -6.788 8.177 15.134 1.00 83.75 108 LYS A O 1
ATOM 872 N N . ASN A 1 109 ? -5.522 6.315 15.221 1.00 79.81 109 ASN A N 1
ATOM 873 C CA . ASN A 1 109 ? -5.260 6.238 13.782 1.00 79.81 109 ASN A CA 1
ATOM 874 C C . ASN A 1 109 ? -6.456 5.645 13.011 1.00 79.81 109 ASN A C 1
ATOM 876 O O . ASN A 1 109 ? -6.672 5.966 11.842 1.00 79.81 109 ASN A O 1
ATOM 880 N N . GLY A 1 110 ? -7.272 4.832 13.691 1.00 84.19 110 GLY A N 1
ATOM 881 C CA . GLY A 1 110 ? -8.432 4.164 13.112 1.00 84.19 110 GLY A CA 1
ATOM 882 C C . GLY A 1 110 ? -8.042 3.033 12.155 1.00 84.19 110 GLY A C 1
ATOM 883 O O . GLY A 1 110 ? -6.855 2.786 11.926 1.00 84.19 110 GLY A O 1
ATOM 884 N N . PRO A 1 111 ? -9.032 2.316 11.602 1.00 86.44 111 PRO A N 1
ATOM 885 C CA . PRO A 1 111 ? -8.769 1.258 10.638 1.00 86.44 111 PRO A CA 1
ATOM 886 C C . PRO A 1 111 ? -8.076 1.834 9.390 1.00 86.44 111 PRO A C 1
ATOM 888 O O . PRO A 1 111 ? -8.541 2.858 8.857 1.00 86.44 111 PRO A O 1
ATOM 891 N N . PRO A 1 112 ? -6.967 1.212 8.946 1.00 86.81 112 PRO A N 1
ATOM 892 C CA . PRO A 1 112 ? -6.212 1.671 7.792 1.00 86.81 112 PRO A CA 1
ATOM 893 C C . PRO A 1 112 ? -7.020 1.448 6.511 1.00 86.81 112 PRO A C 1
ATOM 895 O O . PRO A 1 112 ? -7.693 0.429 6.356 1.00 86.81 112 PRO A O 1
ATOM 898 N N . ILE A 1 113 ? -6.954 2.426 5.606 1.00 89.25 113 ILE A N 1
ATOM 899 C CA . ILE A 1 113 ? -7.617 2.374 4.294 1.00 89.25 113 ILE A CA 1
ATOM 900 C C . ILE A 1 113 ? -6.600 2.019 3.210 1.00 89.25 113 ILE A C 1
ATOM 902 O O . ILE A 1 113 ? -6.845 1.146 2.386 1.00 89.25 113 ILE A O 1
ATOM 906 N N . TYR A 1 114 ? -5.443 2.678 3.244 1.00 90.62 114 TYR A N 1
ATOM 907 C CA . TYR A 1 114 ? -4.375 2.532 2.263 1.00 90.62 114 TYR A CA 1
ATOM 908 C C . TYR A 1 114 ? -3.177 1.809 2.866 1.00 90.62 114 TYR A C 1
ATOM 910 O O . TYR A 1 114 ? -2.966 1.855 4.082 1.00 90.62 114 TYR A O 1
ATOM 918 N N . ILE A 1 115 ? -2.386 1.173 2.006 1.00 89.69 115 ILE A N 1
ATOM 919 C CA . ILE A 1 115 ? -1.090 0.613 2.383 1.00 89.69 115 ILE A CA 1
ATOM 920 C C . ILE A 1 115 ? -0.163 1.708 2.919 1.00 89.69 115 ILE A C 1
ATOM 922 O O . ILE A 1 115 ? -0.051 2.799 2.355 1.00 89.69 115 ILE A O 1
ATOM 926 N N . HIS A 1 116 ? 0.510 1.403 4.023 1.00 85.12 116 HIS A N 1
ATOM 927 C CA . HIS A 1 116 ? 1.532 2.262 4.605 1.00 85.12 116 HIS A CA 1
ATOM 928 C C . HIS A 1 116 ? 2.712 1.409 5.059 1.00 85.12 116 HIS A C 1
ATOM 930 O O . HIS A 1 116 ? 2.532 0.444 5.801 1.00 85.12 116 HIS A O 1
ATOM 936 N N . ASP A 1 117 ? 3.917 1.776 4.634 1.00 86.88 117 ASP A N 1
ATOM 937 C CA . ASP A 1 117 ? 5.150 1.209 5.163 1.00 86.88 117 ASP A CA 1
ATOM 938 C C . ASP A 1 117 ? 6.249 2.273 5.173 1.00 86.88 117 ASP A C 1
ATOM 940 O O . ASP A 1 117 ? 6.587 2.840 4.138 1.00 86.88 117 ASP A O 1
ATOM 944 N N . LYS A 1 118 ? 6.821 2.532 6.349 1.00 83.50 118 LYS A N 1
ATOM 945 C CA . LYS A 1 118 ? 7.845 3.567 6.548 1.00 83.50 118 LYS A CA 1
ATOM 946 C C . LYS A 1 118 ? 9.148 3.328 5.776 1.00 83.50 118 LYS A C 1
ATOM 948 O O . LYS A 1 118 ? 9.876 4.280 5.522 1.00 83.50 118 LYS A O 1
ATOM 953 N N . HIS A 1 119 ? 9.474 2.074 5.469 1.00 81.94 119 HIS A N 1
ATOM 954 C CA . HIS A 1 119 ? 10.744 1.686 4.852 1.00 81.94 119 HIS A CA 1
ATOM 955 C C . HIS A 1 119 ? 10.556 1.333 3.378 1.00 81.94 119 HIS A C 1
ATOM 957 O O . HIS A 1 119 ? 11.392 1.678 2.551 1.00 81.94 119 HIS A O 1
ATOM 963 N N . GLY A 1 1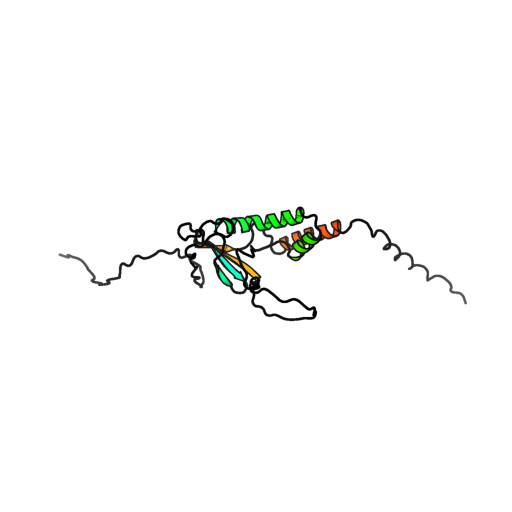20 ? 9.446 0.673 3.054 1.00 82.69 120 GLY A N 1
ATOM 964 C CA . GLY A 1 120 ? 9.091 0.267 1.699 1.00 82.69 120 GLY A CA 1
ATOM 965 C C . GLY A 1 120 ? 8.473 1.363 0.841 1.00 82.69 120 GLY A C 1
ATOM 966 O O . GLY A 1 120 ? 8.677 1.392 -0.373 1.00 82.69 120 GLY A O 1
ATOM 967 N N . LEU A 1 121 ? 7.688 2.238 1.475 1.00 85.12 121 LEU A N 1
ATOM 968 C CA . LEU A 1 121 ? 6.853 3.259 0.837 1.00 85.12 121 LEU A CA 1
ATOM 969 C C . LEU A 1 121 ? 7.029 4.614 1.549 1.00 85.12 121 LEU A C 1
ATOM 971 O O . LEU A 1 121 ? 6.050 5.178 2.051 1.00 85.12 121 LEU A O 1
ATOM 975 N N . PRO A 1 122 ? 8.263 5.149 1.635 1.00 83.38 122 PRO A N 1
ATOM 976 C CA . PRO A 1 122 ? 8.520 6.384 2.361 1.00 83.38 122 PRO A CA 1
ATOM 977 C C . PRO A 1 122 ? 7.701 7.546 1.781 1.00 83.38 122 PRO A C 1
ATOM 979 O O . PRO A 1 122 ? 7.726 7.828 0.575 1.00 83.38 122 PRO A O 1
ATOM 982 N N . LEU A 1 123 ? 6.968 8.242 2.649 1.00 80.88 123 LEU A N 1
ATOM 983 C CA . LEU A 1 123 ? 6.272 9.475 2.299 1.00 80.88 123 LEU A CA 1
ATOM 984 C C . LEU A 1 123 ? 7.227 10.660 2.460 1.00 80.88 123 LEU A C 1
ATOM 986 O O . LEU A 1 123 ? 8.120 10.651 3.306 1.00 80.88 123 LEU A O 1
ATOM 990 N N . ALA A 1 124 ? 7.026 11.719 1.670 1.00 66.88 124 ALA A N 1
ATOM 991 C CA . ALA A 1 124 ? 7.898 12.900 1.686 1.00 66.88 124 ALA A CA 1
ATOM 992 C C . ALA A 1 124 ? 7.963 13.630 3.052 1.00 66.88 124 ALA A C 1
ATOM 994 O O . ALA A 1 124 ? 8.798 14.511 3.221 1.00 66.88 124 ALA A O 1
ATOM 995 N N . GLY A 1 125 ? 7.107 13.270 4.018 1.00 57.03 125 GLY A N 1
ATOM 996 C CA . GLY A 1 125 ? 7.128 13.781 5.393 1.00 57.03 125 GLY A CA 1
ATOM 997 C C . GLY A 1 125 ? 7.755 12.851 6.442 1.00 57.03 125 GLY A C 1
ATOM 998 O O . GLY A 1 125 ? 7.981 13.301 7.562 1.00 57.03 125 GLY A O 1
ATOM 999 N N . ASP A 1 126 ? 8.053 11.589 6.109 1.00 55.09 126 ASP A N 1
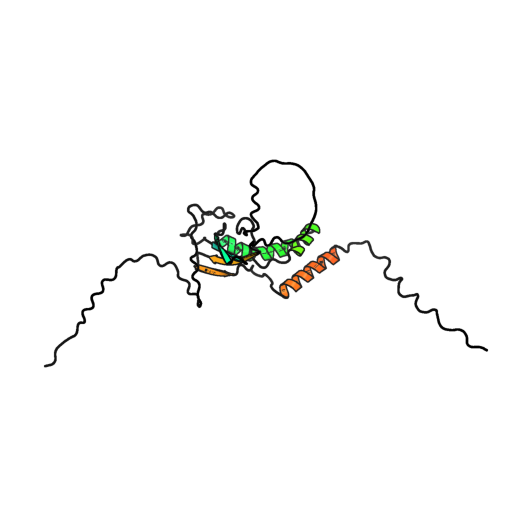ATOM 1000 C CA . ASP A 1 126 ? 8.584 10.604 7.070 1.00 55.09 126 ASP A CA 1
ATOM 1001 C C . ASP A 1 126 ? 10.122 10.596 7.137 1.00 55.09 126 ASP A C 1
ATOM 1003 O O . ASP A 1 126 ? 10.706 10.110 8.111 1.00 55.09 126 ASP A O 1
ATOM 1007 N N . ASN A 1 127 ? 10.789 11.198 6.146 1.00 49.22 127 ASN A N 1
ATOM 1008 C CA . ASN A 1 127 ? 12.239 11.389 6.125 1.00 49.22 127 ASN A CA 1
ATOM 1009 C C . ASN A 1 127 ? 12.652 12.538 7.058 1.00 49.22 127 ASN A C 1
ATOM 1011 O O . ASN A 1 127 ? 13.119 13.588 6.624 1.00 49.22 127 ASN A O 1
ATOM 1015 N N . ASN A 1 128 ? 12.498 12.334 8.366 1.00 44.53 128 ASN A N 1
ATOM 1016 C CA . ASN A 1 128 ? 13.299 13.062 9.340 1.00 44.53 128 ASN A CA 1
ATOM 1017 C C . ASN A 1 128 ? 14.729 12.514 9.245 1.00 44.53 128 ASN A C 1
ATOM 1019 O O . ASN A 1 128 ? 15.027 11.448 9.792 1.00 44.53 128 ASN A O 1
ATOM 1023 N N . GLU A 1 129 ? 15.583 13.211 8.498 1.00 47.19 129 GLU A N 1
ATOM 1024 C CA . GLU A 1 129 ? 17.025 12.988 8.429 1.00 47.19 129 GLU A CA 1
ATOM 1025 C C . GLU A 1 129 ? 17.627 12.979 9.846 1.00 47.19 129 GLU A C 1
ATOM 1027 O O . GLU A 1 129 ? 18.104 13.985 10.363 1.00 47.19 129 GLU A O 1
ATOM 1032 N N . LYS A 1 130 ? 17.668 11.808 10.490 1.00 43.88 130 LYS A N 1
ATOM 1033 C CA . LYS A 1 130 ? 18.637 11.535 11.554 1.00 43.88 130 LYS A CA 1
ATOM 1034 C C . LYS A 1 130 ? 20.005 11.319 10.915 1.00 43.88 130 LYS A C 1
ATOM 1036 O O . LYS A 1 130 ? 20.508 10.202 10.850 1.00 43.88 130 LYS A O 1
ATOM 1041 N N . GLY A 1 131 ? 20.601 12.408 10.449 1.00 42.72 131 GLY A N 1
ATOM 1042 C CA . GLY A 1 131 ? 22.040 12.523 10.272 1.00 42.72 131 GLY A CA 1
ATOM 1043 C C . GLY A 1 131 ? 22.598 13.413 11.378 1.00 42.72 131 GLY A C 1
ATOM 1044 O O . GLY A 1 131 ? 22.331 14.607 11.377 1.00 42.72 131 GLY A O 1
ATOM 1045 N N . GLY A 1 132 ? 23.382 12.852 12.303 1.00 36.03 132 GLY A N 1
ATOM 1046 C CA . GLY A 1 132 ? 24.276 13.644 13.158 1.00 36.03 132 GLY A CA 1
ATOM 1047 C C . GLY A 1 132 ? 24.083 13.485 14.665 1.00 36.03 132 GLY A C 1
ATOM 1048 O O . GLY A 1 132 ? 23.129 13.972 15.255 1.00 36.03 132 GLY A O 1
ATOM 1049 N N . ASP A 1 133 ? 25.056 12.810 15.258 1.00 45.16 133 ASP A N 1
ATOM 1050 C CA . ASP A 1 133 ? 25.366 12.642 16.675 1.00 45.16 133 ASP A CA 1
ATOM 1051 C C . ASP A 1 133 ? 25.693 13.970 17.408 1.00 45.16 133 ASP A C 1
ATOM 1053 O O . ASP A 1 133 ? 26.380 14.830 16.857 1.00 45.16 133 ASP A O 1
ATOM 1057 N N . GLY A 1 134 ? 25.253 14.081 18.673 1.00 46.88 134 GLY A N 1
ATOM 1058 C CA . GLY A 1 134 ? 25.844 14.944 19.710 1.00 46.88 134 GLY A CA 1
ATOM 1059 C C . GLY A 1 134 ? 25.177 16.297 20.019 1.00 46.88 134 GLY A C 1
ATOM 1060 O O . GLY A 1 134 ? 25.456 17.293 19.358 1.00 46.88 134 GLY A O 1
ATOM 1061 N N . GLY A 1 135 ? 24.422 16.385 21.127 1.00 35.22 135 GLY A N 1
ATOM 1062 C CA . GLY A 1 135 ? 24.119 17.678 21.764 1.00 35.22 135 GLY A CA 1
ATOM 1063 C C . GLY A 1 135 ? 22.952 17.686 22.754 1.00 35.22 135 GLY A C 1
ATOM 1064 O O . GLY A 1 135 ? 21.819 17.953 22.372 1.00 35.22 135 GLY A O 1
ATOM 1065 N N . ASP A 1 136 ? 23.250 17.436 24.029 1.00 45.97 136 ASP A N 1
ATOM 1066 C CA . ASP A 1 136 ? 22.352 17.609 25.176 1.00 45.97 136 ASP A CA 1
ATOM 1067 C C . ASP A 1 136 ? 21.831 19.052 25.375 1.00 45.97 136 ASP A C 1
ATOM 1069 O O . ASP A 1 136 ? 22.555 20.030 25.176 1.00 45.97 136 ASP A O 1
ATOM 1073 N N . ASN A 1 137 ? 20.631 19.107 25.972 1.00 51.09 137 ASN A N 1
ATOM 1074 C CA . ASN A 1 137 ? 19.972 20.184 26.734 1.00 51.09 137 ASN A CA 1
ATOM 1075 C C . ASN A 1 137 ? 19.074 21.197 26.000 1.00 51.09 137 ASN A C 1
ATOM 1077 O O . ASN A 1 137 ? 19.537 22.145 25.371 1.00 51.09 137 ASN A O 1
ATOM 1081 N N . ASN A 1 138 ? 17.774 21.104 26.308 1.00 44.09 138 ASN A N 1
ATOM 1082 C CA . ASN A 1 138 ? 17.030 22.062 27.149 1.00 44.09 138 ASN A CA 1
ATOM 1083 C C . ASN A 1 138 ? 15.579 22.245 26.662 1.00 44.09 138 ASN A C 1
ATOM 1085 O O . ASN A 1 138 ? 15.325 22.539 25.495 1.00 44.09 138 ASN A O 1
ATOM 1089 N N . GLU A 1 139 ? 14.640 22.102 27.596 1.00 56.78 139 GLU A N 1
ATOM 1090 C CA . GLU A 1 139 ? 13.216 22.393 27.440 1.00 56.78 139 GLU A CA 1
ATOM 1091 C C . GLU A 1 139 ? 12.965 23.809 26.906 1.00 56.78 139 GLU A C 1
ATOM 1093 O O . GLU A 1 139 ? 13.467 24.801 27.442 1.00 56.78 139 GLU A O 1
ATOM 1098 N N . LYS A 1 140 ? 12.062 23.913 25.928 1.00 46.38 140 LYS A N 1
ATOM 1099 C CA . LYS A 1 140 ? 11.117 25.028 25.849 1.00 46.38 140 LYS A CA 1
ATOM 1100 C C . LYS A 1 140 ? 9.867 24.599 25.092 1.00 46.38 140 LYS A C 1
ATOM 1102 O O . LYS A 1 140 ? 9.931 24.242 23.922 1.00 46.38 140 LYS A O 1
ATOM 1107 N N . GLY A 1 141 ? 8.748 24.615 25.808 1.00 43.56 141 GLY A N 1
ATOM 1108 C CA . GLY A 1 141 ? 7.413 24.478 25.246 1.00 43.56 141 GLY A CA 1
ATOM 1109 C C . GLY A 1 141 ? 6.907 25.761 24.582 1.00 43.56 141 GLY A C 1
ATOM 1110 O O . GLY A 1 141 ? 7.479 26.840 24.755 1.00 43.56 141 GLY A O 1
ATOM 1111 N N . GLY A 1 142 ? 5.781 25.583 23.887 1.00 39.09 142 GLY A N 1
ATOM 1112 C CA . GLY A 1 142 ? 4.991 26.597 23.189 1.00 39.09 142 GLY A CA 1
ATOM 1113 C C . GLY A 1 142 ? 5.357 26.689 21.706 1.00 39.09 142 GLY A C 1
ATOM 1114 O O . GLY A 1 142 ? 6.528 26.638 21.362 1.00 39.09 142 GLY A O 1
ATOM 1115 N N . ASP A 1 143 ? 4.453 26.850 20.755 1.00 33.53 143 ASP A N 1
ATOM 1116 C CA . ASP A 1 143 ? 3.006 27.055 20.759 1.00 33.53 143 ASP A CA 1
ATOM 1117 C C . ASP A 1 143 ? 2.633 27.242 19.273 1.00 33.53 143 ASP A C 1
ATOM 1119 O O . ASP A 1 143 ? 3.427 27.790 18.509 1.00 33.53 143 ASP A O 1
ATOM 1123 N N . ASP A 1 144 ? 1.476 26.724 18.883 1.00 37.41 144 ASP A N 1
ATOM 1124 C CA . ASP A 1 144 ? 0.629 27.133 17.760 1.00 37.41 144 ASP A CA 1
ATOM 1125 C C . ASP A 1 144 ? 1.231 27.603 16.414 1.00 37.41 144 ASP A C 1
ATOM 1127 O O . ASP A 1 144 ? 1.651 28.741 16.215 1.00 37.41 144 ASP A O 1
ATOM 1131 N N . GLY A 1 145 ? 1.003 26.765 15.392 1.00 37.84 145 GLY A N 1
ATOM 1132 C CA . GLY A 1 145 ? 0.336 27.265 14.185 1.00 37.84 145 GLY A CA 1
ATOM 1133 C C . GLY A 1 145 ? 1.126 27.260 12.876 1.00 37.84 145 GLY A C 1
ATOM 1134 O O . GLY A 1 145 ? 1.841 28.201 12.554 1.00 37.84 145 GLY A O 1
ATOM 1135 N N . GLY A 1 146 ? 0.821 26.272 12.026 1.00 38.84 146 GLY A N 1
ATOM 1136 C CA . GLY A 1 146 ? 0.731 26.519 10.582 1.00 38.84 146 GLY A CA 1
ATOM 1137 C C . GLY A 1 146 ? 1.958 26.194 9.734 1.00 38.84 146 GLY A C 1
ATOM 1138 O O . GLY A 1 146 ? 2.308 26.965 8.844 1.00 38.84 146 GLY A O 1
ATOM 1139 N N . GLY A 1 147 ? 2.580 25.031 9.937 1.00 37.62 147 GLY A N 1
ATOM 1140 C CA . GLY A 1 147 ? 3.462 24.459 8.922 1.00 37.62 147 GLY A CA 1
ATOM 1141 C C . GLY A 1 147 ? 2.643 23.997 7.717 1.00 37.62 147 GLY A C 1
ATOM 1142 O O . GLY A 1 147 ? 2.128 22.883 7.716 1.00 37.62 147 GLY A O 1
ATOM 1143 N N . ALA A 1 148 ? 2.530 24.836 6.687 1.00 46.94 148 ALA A N 1
ATOM 1144 C CA . ALA A 1 148 ? 2.133 24.426 5.340 1.00 46.94 148 ALA A CA 1
ATOM 1145 C C . ALA A 1 148 ? 3.236 23.534 4.729 1.00 46.94 148 ALA A C 1
ATOM 1147 O O . ALA A 1 148 ? 3.936 23.921 3.798 1.00 46.94 148 ALA A O 1
ATOM 1148 N N . GLY A 1 149 ? 3.462 22.363 5.324 1.00 45.59 149 GLY A N 1
ATOM 1149 C CA . GLY A 1 149 ? 4.398 21.355 4.848 1.00 45.59 149 GLY A CA 1
ATOM 1150 C C . GLY A 1 149 ? 3.671 20.456 3.865 1.00 45.59 149 GLY A C 1
ATOM 1151 O O . GLY A 1 149 ? 2.864 19.630 4.281 1.00 45.59 149 GLY A O 1
ATOM 1152 N N . GLY A 1 150 ? 3.927 20.637 2.570 1.00 54.78 150 GLY A N 1
ATOM 1153 C CA . GLY A 1 150 ? 3.403 19.803 1.484 1.00 54.78 150 GLY A CA 1
ATOM 1154 C C . GLY A 1 150 ? 3.993 18.390 1.489 1.00 54.78 150 GLY A C 1
ATOM 1155 O O . GLY A 1 150 ? 4.610 17.976 0.515 1.00 54.78 150 GLY A O 1
ATOM 1156 N N . GLY A 1 151 ? 3.863 17.682 2.608 1.00 65.06 151 GLY A N 1
ATOM 1157 C CA . GLY A 1 151 ? 4.180 16.270 2.726 1.00 65.06 151 GLY A CA 1
ATOM 1158 C C . GLY A 1 151 ? 3.036 15.428 2.176 1.00 65.06 151 GLY A C 1
ATOM 1159 O O . GLY A 1 151 ? 1.858 15.752 2.340 1.00 65.06 151 GLY A O 1
ATOM 1160 N N . ASP A 1 152 ? 3.395 14.337 1.517 1.00 80.06 152 ASP A N 1
ATOM 1161 C CA . ASP A 1 152 ? 2.434 13.330 1.100 1.00 80.06 152 ASP A CA 1
ATOM 1162 C C . ASP A 1 152 ? 1.729 12.708 2.306 1.00 80.06 152 ASP A C 1
ATOM 1164 O O . ASP A 1 152 ? 2.360 12.367 3.302 1.00 80.06 152 ASP A O 1
ATOM 1168 N N . THR A 1 153 ? 0.414 12.551 2.201 1.00 84.56 153 THR A N 1
ATOM 1169 C CA . THR A 1 153 ? -0.453 12.049 3.273 1.00 84.56 153 THR A CA 1
ATOM 1170 C C . THR A 1 153 ? -0.624 10.533 3.233 1.00 84.56 153 THR A C 1
ATOM 1172 O O . THR A 1 153 ? -0.674 9.897 4.280 1.00 84.56 153 THR A O 1
ATOM 1175 N N . HIS A 1 154 ? -0.746 9.949 2.040 1.00 87.50 154 HIS A N 1
ATOM 1176 C CA . HIS A 1 154 ? -0.932 8.512 1.842 1.00 87.50 154 HIS A CA 1
ATOM 1177 C C . HIS A 1 154 ? -0.581 8.105 0.408 1.00 87.50 154 HIS A C 1
ATOM 1179 O O . HIS A 1 154 ? -0.495 8.947 -0.491 1.00 87.50 154 HIS A O 1
ATOM 1185 N N . VAL A 1 155 ? -0.401 6.801 0.203 1.00 90.56 155 VAL A N 1
ATOM 1186 C CA . VAL A 1 155 ? -0.284 6.188 -1.122 1.00 90.56 155 VAL A CA 1
ATOM 1187 C C . VAL A 1 155 ? -1.686 6.020 -1.709 1.00 90.56 155 VAL A C 1
ATOM 1189 O O . VAL A 1 155 ? -2.566 5.474 -1.046 1.00 90.56 155 VAL A O 1
ATOM 1192 N N . CYS A 1 156 ? -1.915 6.489 -2.934 1.00 89.25 156 CYS A N 1
ATOM 1193 C CA . CYS A 1 156 ? -3.221 6.431 -3.598 1.00 89.25 156 CYS A CA 1
ATOM 1194 C C . CYS A 1 156 ? -3.281 5.370 -4.708 1.00 89.25 156 CYS A C 1
ATOM 1196 O O . CYS A 1 156 ? -4.298 4.677 -4.844 1.00 89.25 156 CYS A O 1
ATOM 1198 N N . LYS A 1 157 ? -2.191 5.194 -5.462 1.00 91.38 157 LYS A N 1
ATOM 1199 C CA . LYS A 1 157 ? -2.083 4.209 -6.543 1.00 91.38 157 LYS A CA 1
ATOM 1200 C C . LYS A 1 157 ? -0.788 3.415 -6.466 1.00 91.38 157 LYS A C 1
ATOM 1202 O O . LYS A 1 157 ? 0.202 3.871 -5.900 1.00 91.38 157 LYS A O 1
ATOM 1207 N N . LEU A 1 158 ? -0.824 2.232 -7.057 1.00 92.06 158 LEU A N 1
ATOM 1208 C CA . LEU A 1 158 ? 0.303 1.333 -7.245 1.00 92.06 158 LEU A CA 1
ATOM 1209 C C . LEU A 1 158 ? 0.357 0.944 -8.714 1.00 92.06 158 LEU A C 1
ATOM 1211 O O . LEU A 1 158 ? -0.688 0.752 -9.325 1.00 92.06 158 LEU A O 1
ATOM 1215 N N . TRP A 1 159 ? 1.544 0.795 -9.270 1.00 92.06 159 TRP A N 1
ATOM 1216 C CA . TRP A 1 159 ? 1.746 0.290 -10.617 1.00 92.06 159 TRP A CA 1
ATOM 1217 C C . TRP A 1 159 ? 2.697 -0.895 -10.559 1.00 92.06 159 TRP A C 1
ATOM 1219 O O . TRP A 1 159 ? 3.730 -0.826 -9.894 1.00 92.06 159 TRP A O 1
ATOM 1229 N N . PHE A 1 160 ? 2.331 -1.985 -11.224 1.00 90.31 160 PHE A N 1
ATOM 1230 C CA . PHE A 1 160 ? 3.108 -3.218 -11.230 1.00 90.31 160 PHE A CA 1
ATOM 1231 C C . PHE A 1 160 ? 3.759 -3.399 -12.598 1.00 90.31 160 PHE A C 1
ATOM 1233 O O . PHE A 1 160 ? 3.067 -3.447 -13.613 1.00 90.31 160 PHE A O 1
ATOM 1240 N N . ALA A 1 161 ? 5.081 -3.558 -12.634 1.00 86.88 161 ALA A N 1
ATOM 1241 C CA . ALA A 1 161 ? 5.802 -3.780 -13.886 1.00 86.88 161 ALA A CA 1
ATOM 1242 C C . ALA A 1 161 ? 5.463 -5.132 -14.530 1.00 86.88 161 ALA A C 1
ATOM 1244 O O . ALA A 1 161 ? 5.468 -5.246 -15.751 1.00 86.88 161 ALA A O 1
ATOM 1245 N N . SER A 1 162 ? 5.117 -6.137 -13.718 1.00 86.19 162 SER A N 1
ATOM 1246 C CA . SER A 1 162 ? 4.730 -7.478 -14.185 1.00 86.19 162 SER A CA 1
ATOM 1247 C C . SER A 1 162 ? 3.531 -7.475 -15.128 1.00 86.19 162 SER A C 1
ATOM 1249 O O . SER A 1 162 ? 3.506 -8.249 -16.082 1.00 86.19 162 SER A O 1
ATOM 1251 N N . ASP A 1 163 ? 2.514 -6.655 -14.852 1.00 85.69 163 ASP A N 1
ATOM 1252 C CA . ASP A 1 163 ? 1.290 -6.597 -15.657 1.00 85.69 163 ASP A CA 1
ATOM 1253 C C . ASP A 1 163 ? 1.078 -5.251 -16.364 1.00 85.69 163 ASP A C 1
ATOM 1255 O O . ASP A 1 163 ? 0.176 -5.147 -17.199 1.00 85.69 163 ASP A O 1
ATOM 1259 N N . GLY A 1 164 ? 1.900 -4.244 -16.057 1.00 82.31 164 GLY A N 1
ATOM 1260 C CA . GLY A 1 164 ? 1.811 -2.892 -16.597 1.00 82.31 164 GLY A CA 1
ATOM 1261 C C . GLY A 1 164 ? 0.537 -2.153 -16.185 1.00 82.31 164 GLY A C 1
ATOM 1262 O O . GLY A 1 164 ? 0.120 -1.229 -16.892 1.00 82.31 164 GLY A O 1
ATOM 1263 N N . LYS A 1 165 ? -0.124 -2.567 -15.094 1.00 84.44 165 LYS A N 1
ATOM 1264 C CA . LYS A 1 165 ? -1.412 -2.011 -14.660 1.00 84.44 165 LYS A CA 1
ATOM 1265 C C . LYS A 1 165 ? -1.285 -1.191 -13.389 1.00 84.44 165 LYS A C 1
ATOM 1267 O O . LYS A 1 165 ? -0.686 -1.604 -12.397 1.00 84.44 165 LYS A O 1
ATOM 1272 N N . GLU A 1 166 ? -1.978 -0.058 -13.396 1.00 89.12 166 GLU A N 1
ATOM 1273 C CA . GLU A 1 166 ? -2.252 0.702 -12.186 1.00 89.12 166 GLU A CA 1
ATOM 1274 C C . GLU A 1 166 ? -3.375 0.037 -11.378 1.00 89.12 166 GLU A C 1
ATOM 1276 O O . GLU A 1 166 ? -4.426 -0.341 -11.902 1.00 89.12 166 GLU A O 1
ATOM 1281 N N . ARG A 1 167 ? -3.175 -0.068 -10.070 1.00 89.25 167 ARG A N 1
ATOM 1282 C CA . ARG A 1 167 ? -4.148 -0.545 -9.091 1.00 89.25 167 ARG A CA 1
ATOM 1283 C C . ARG A 1 167 ? -4.297 0.481 -7.979 1.00 89.25 167 ARG A C 1
ATOM 1285 O O . ARG A 1 167 ? -3.415 1.300 -7.722 1.00 89.25 167 ARG A O 1
ATOM 1292 N N . SER A 1 168 ? -5.433 0.438 -7.292 1.00 89.19 168 SER A N 1
ATOM 1293 C CA . SER A 1 168 ? -5.624 1.266 -6.105 1.00 89.19 168 SER A CA 1
ATOM 1294 C C . SER A 1 168 ? -4.765 0.743 -4.956 1.00 89.19 168 SER A C 1
ATOM 1296 O O . SER A 1 168 ? -4.682 -0.462 -4.741 1.00 89.19 168 SER A O 1
ATOM 1298 N N . ALA A 1 169 ? -4.177 1.653 -4.183 1.00 90.81 169 ALA A N 1
ATOM 1299 C CA . ALA A 1 169 ? -3.383 1.327 -2.999 1.00 90.81 169 ALA A CA 1
ATOM 1300 C C . ALA A 1 169 ? -4.234 0.969 -1.759 1.00 90.81 169 ALA A C 1
ATOM 1302 O O . ALA A 1 169 ? -3.726 0.932 -0.636 1.00 90.81 169 ALA A O 1
ATOM 1303 N N . LYS A 1 170 ? -5.544 0.767 -1.945 1.00 90.81 170 LYS A N 1
ATOM 1304 C CA . LYS A 1 170 ? -6.486 0.405 -0.884 1.00 90.81 170 LYS A CA 1
ATOM 1305 C C . LYS A 1 170 ? -6.243 -1.024 -0.421 1.00 90.81 170 LYS A C 1
ATOM 1307 O O . LYS A 1 170 ? -6.081 -1.926 -1.238 1.00 90.81 170 LYS A O 1
ATOM 1312 N N . LEU A 1 171 ? -6.261 -1.228 0.892 1.00 88.88 171 LEU A N 1
ATOM 1313 C CA . LEU A 1 171 ? -6.082 -2.548 1.486 1.00 88.88 171 LEU A CA 1
ATOM 1314 C C . LEU A 1 171 ? -7.280 -3.443 1.161 1.00 88.88 171 LEU A C 1
ATOM 1316 O O . LEU A 1 171 ? -8.430 -2.992 1.156 1.00 88.88 171 LEU A O 1
ATOM 1320 N N . THR A 1 172 ? -7.034 -4.731 0.963 1.00 83.44 172 THR A N 1
ATOM 1321 C CA . THR A 1 172 ? -8.100 -5.706 0.738 1.00 83.44 172 THR A CA 1
ATOM 1322 C C . THR A 1 172 ? -8.913 -5.863 2.019 1.00 83.44 172 THR A C 1
ATOM 1324 O O . THR A 1 172 ? -8.373 -6.125 3.095 1.00 83.44 172 THR A O 1
ATOM 1327 N N . ASN A 1 173 ? -10.235 -5.721 1.905 1.00 81.69 173 ASN A N 1
ATOM 1328 C CA . ASN A 1 173 ? -11.186 -5.615 3.022 1.00 81.69 173 ASN A CA 1
ATOM 1329 C C . ASN A 1 173 ? -11.114 -4.303 3.821 1.00 81.69 173 ASN A C 1
ATOM 1331 O O . ASN A 1 173 ? -11.779 -4.212 4.855 1.00 81.69 173 ASN A O 1
ATOM 1335 N N . SER A 1 174 ? -10.353 -3.292 3.372 1.00 83.56 174 SER A N 1
ATOM 1336 C CA . SER A 1 174 ? -10.496 -1.955 3.956 1.00 83.56 174 SER A CA 1
ATOM 1337 C C . SER A 1 174 ? -11.944 -1.491 3.848 1.00 83.56 174 SER A C 1
ATOM 1339 O O . SER A 1 174 ? -12.589 -1.620 2.809 1.00 83.56 174 SER A O 1
ATOM 1341 N N . LEU A 1 175 ? -12.454 -0.965 4.959 1.00 83.12 175 LEU A N 1
ATOM 1342 C CA . LEU A 1 175 ? -13.750 -0.308 4.990 1.00 83.12 175 LEU A CA 1
ATOM 1343 C C . LEU A 1 175 ? -13.549 1.179 4.707 1.00 83.12 175 LEU A C 1
ATOM 1345 O O . LEU A 1 175 ? -12.613 1.796 5.225 1.00 83.12 175 LEU A O 1
ATOM 1349 N N . GLU A 1 176 ? -14.462 1.764 3.940 1.00 80.56 176 GLU A N 1
ATOM 1350 C CA . GLU A 1 176 ? -14.492 3.194 3.635 1.00 80.56 176 GLU A CA 1
ATOM 1351 C C . GLU A 1 176 ? -15.831 3.811 4.060 1.00 80.56 176 GLU A C 1
ATOM 1353 O O . GLU A 1 176 ? -16.822 3.113 4.278 1.00 80.56 176 GLU A O 1
ATOM 1358 N N . GLY A 1 177 ? -15.852 5.135 4.224 1.00 83.50 177 GLY A N 1
ATOM 1359 C CA . GLY A 1 177 ? -17.072 5.880 4.541 1.00 83.50 177 GLY A CA 1
ATOM 1360 C C . GLY A 1 177 ? -17.767 5.418 5.827 1.00 83.50 177 GLY A C 1
ATOM 1361 O O . GLY A 1 177 ? -17.146 5.323 6.889 1.00 83.50 177 GLY A O 1
ATOM 1362 N N . GLU A 1 178 ? -19.070 5.155 5.726 1.00 85.69 178 GLU A N 1
ATOM 1363 C CA . GLU A 1 178 ? -19.927 4.805 6.864 1.00 85.69 178 GLU A CA 1
ATOM 1364 C C . GLU A 1 178 ? -19.561 3.462 7.504 1.00 85.69 178 GLU A C 1
ATOM 1366 O O . GLU A 1 178 ? -19.621 3.330 8.725 1.00 85.69 178 GLU A O 1
ATOM 1371 N N . GLU A 1 179 ? -19.141 2.469 6.716 1.00 85.88 179 GLU A N 1
ATOM 1372 C CA . GLU A 1 179 ? -18.767 1.150 7.242 1.00 85.88 179 GLU A CA 1
ATOM 1373 C C . GLU A 1 179 ? -17.501 1.233 8.095 1.00 85.88 179 GLU A C 1
ATOM 1375 O O . GLU A 1 179 ? -17.421 0.630 9.171 1.00 85.88 179 GLU A O 1
ATOM 1380 N N . ARG A 1 180 ? -16.537 2.052 7.655 1.00 87.69 180 ARG A N 1
ATOM 1381 C CA . ARG A 1 180 ? -15.323 2.355 8.414 1.00 87.69 180 ARG A CA 1
ATOM 1382 C C . ARG A 1 180 ? -15.657 3.016 9.739 1.00 87.69 180 ARG A C 1
ATOM 1384 O O . ARG A 1 180 ? -15.144 2.597 10.774 1.00 87.69 180 ARG A O 1
ATOM 1391 N N . GLU A 1 181 ? -16.500 4.045 9.696 1.00 85.00 181 GLU A N 1
ATOM 1392 C CA . GLU A 1 181 ? -16.899 4.787 10.888 1.00 85.00 181 GLU A CA 1
ATOM 1393 C C . GLU A 1 181 ? -17.673 3.884 11.848 1.00 85.00 181 GLU A C 1
ATOM 1395 O O . GLU A 1 181 ? -17.390 3.879 13.040 1.00 85.00 181 GLU A O 1
ATOM 1400 N N . ARG A 1 182 ? -18.582 3.042 11.344 1.00 88.62 182 ARG A N 1
ATOM 1401 C CA . ARG A 1 182 ? -19.335 2.086 12.161 1.00 88.62 182 ARG A CA 1
ATOM 1402 C C . ARG A 1 182 ? -18.414 1.116 12.893 1.00 88.62 182 ARG A C 1
ATOM 1404 O O . ARG A 1 182 ? -18.544 0.976 14.108 1.00 88.62 182 ARG A O 1
ATOM 1411 N N . LEU A 1 183 ? -17.478 0.485 12.179 1.00 86.44 183 LEU A N 1
ATOM 1412 C CA . LEU A 1 183 ? -16.487 -0.396 12.797 1.00 86.44 183 LEU A CA 1
ATOM 1413 C C . LEU A 1 183 ? -15.645 0.379 13.815 1.00 86.44 183 LEU A C 1
ATOM 1415 O O . LEU A 1 183 ? -15.423 -0.085 14.929 1.00 86.44 183 LEU A O 1
ATOM 1419 N N . TRP A 1 184 ? -15.197 1.582 13.464 1.00 87.25 184 TRP A N 1
ATOM 1420 C CA . TRP A 1 184 ? -14.373 2.396 14.348 1.00 87.25 184 TRP A CA 1
ATOM 1421 C C . TRP A 1 184 ? -15.108 2.794 15.634 1.00 87.25 184 TRP A C 1
ATOM 1423 O O . TRP A 1 184 ? -14.528 2.722 16.716 1.00 87.25 184 TRP A O 1
ATOM 1433 N N . GLN A 1 185 ? -16.387 3.157 15.540 1.00 85.50 185 GLN A N 1
ATOM 1434 C CA . GLN A 1 185 ? -17.257 3.458 16.678 1.00 85.50 185 GLN A CA 1
ATOM 1435 C C . GLN A 1 185 ? -17.489 2.230 17.558 1.00 85.50 185 GLN A C 1
ATOM 1437 O O . GLN A 1 185 ? -17.444 2.333 18.782 1.00 85.50 185 GLN A O 1
ATOM 1442 N N . GLU A 1 186 ? -17.699 1.061 16.956 1.00 85.94 186 GLU A N 1
ATOM 1443 C CA . GLU A 1 186 ? -17.827 -0.201 17.688 1.00 85.94 186 GLU A CA 1
ATOM 1444 C C . GLU A 1 186 ? -16.551 -0.521 18.481 1.00 85.94 186 GLU A C 1
ATOM 1446 O O . GLU A 1 186 ? -16.615 -0.784 19.682 1.00 85.94 186 GLU A O 1
ATOM 1451 N N . LEU A 1 187 ? -15.380 -0.382 17.854 1.00 84.06 187 LEU A N 1
ATOM 1452 C CA . LEU A 1 187 ? -14.093 -0.591 18.520 1.00 84.06 187 LEU A CA 1
ATOM 1453 C C . LEU A 1 187 ? -13.827 0.455 19.622 1.00 84.06 187 LEU A C 1
ATOM 1455 O O . LEU A 1 187 ? -13.264 0.124 20.665 1.00 84.06 187 LEU A O 1
ATOM 1459 N N . LYS A 1 188 ? -14.265 1.710 19.439 1.00 82.50 188 LYS A N 1
ATOM 1460 C CA . LYS A 1 188 ? -14.195 2.753 20.481 1.00 82.50 188 LYS A CA 1
ATOM 1461 C C . LYS A 1 188 ? -15.077 2.426 21.688 1.00 82.50 188 LYS A C 1
ATOM 1463 O O . LYS A 1 188 ? -14.645 2.655 22.815 1.00 82.50 188 LYS A O 1
ATOM 1468 N N . LYS A 1 189 ? -16.279 1.876 21.478 1.00 80.69 189 LYS A N 1
ATOM 1469 C CA . LYS A 1 189 ? -17.174 1.458 22.573 1.00 80.69 189 LYS A CA 1
ATOM 1470 C C . LYS A 1 189 ? -16.537 0.387 23.454 1.00 80.69 189 LYS A C 1
ATOM 1472 O O . LYS A 1 189 ? -16.669 0.460 24.670 1.00 80.69 189 LYS A O 1
ATOM 1477 N N . PHE A 1 190 ? -15.791 -0.545 22.862 1.00 71.94 190 PHE A N 1
ATOM 1478 C CA . PHE A 1 190 ? -15.095 -1.593 23.611 1.00 71.94 190 PHE A CA 1
ATOM 1479 C C . PHE A 1 190 ? -14.076 -1.029 24.622 1.00 71.94 190 PHE A C 1
ATOM 1481 O O . PHE A 1 190 ? -13.988 -1.532 25.735 1.00 71.94 190 PHE A O 1
ATOM 1488 N N . ILE A 1 191 ? -13.369 0.069 24.303 1.00 68.62 191 ILE A N 1
ATOM 1489 C CA . ILE A 1 191 ? -12.489 0.757 25.273 1.00 68.62 191 ILE A CA 1
ATOM 1490 C C . ILE A 1 191 ? -13.264 1.334 26.458 1.00 68.62 191 ILE A C 1
ATOM 1492 O O . ILE A 1 191 ? -12.742 1.324 27.570 1.00 68.62 191 ILE A O 1
ATOM 1496 N N . ILE A 1 192 ? -14.446 1.909 26.219 1.00 62.22 192 ILE A N 1
ATOM 1497 C CA . ILE A 1 192 ? -15.242 2.544 27.279 1.00 62.22 192 ILE A CA 1
ATOM 1498 C C . ILE A 1 192 ? -15.679 1.482 28.287 1.00 62.22 192 ILE A C 1
ATOM 1500 O O . ILE A 1 192 ? -15.595 1.715 29.487 1.00 62.22 192 ILE A O 1
ATOM 1504 N N . GLU A 1 193 ? -16.065 0.307 27.792 1.00 59.19 193 GLU A N 1
ATOM 1505 C CA . GLU A 1 193 ? -16.453 -0.827 28.629 1.00 59.19 193 GLU A CA 1
ATOM 1506 C C . GLU A 1 193 ? -15.256 -1.422 29.387 1.00 59.19 193 GLU A C 1
ATOM 1508 O O . GLU A 1 193 ? -15.330 -1.614 30.591 1.00 59.19 193 GLU A O 1
ATOM 1513 N N . VAL A 1 194 ? -14.110 -1.633 28.728 1.00 57.62 194 VAL A N 1
ATOM 1514 C CA . VAL A 1 194 ? -12.893 -2.163 29.383 1.00 57.62 194 VAL A CA 1
ATOM 1515 C C . VAL A 1 194 ? -12.263 -1.145 30.349 1.00 57.62 194 VAL A C 1
ATOM 1517 O O . VAL A 1 194 ? -11.591 -1.515 31.305 1.00 57.62 194 VAL A O 1
ATOM 1520 N N . GLY A 1 195 ? -12.471 0.154 30.120 1.00 52.12 195 GLY A N 1
ATOM 1521 C CA . GLY A 1 195 ? -12.106 1.221 31.054 1.00 52.12 195 GLY A CA 1
ATOM 1522 C C . GLY A 1 195 ? -13.072 1.365 32.233 1.00 52.12 195 GLY A C 1
ATOM 1523 O O . GLY A 1 195 ? -12.723 2.030 33.205 1.00 52.12 195 GLY A O 1
ATOM 1524 N N . LYS A 1 196 ? -14.252 0.738 32.162 1.00 48.62 196 LYS A N 1
ATOM 1525 C CA . LYS A 1 196 ? -15.178 0.549 33.278 1.00 48.62 196 LYS A CA 1
ATOM 1526 C C . LYS A 1 196 ? -14.824 -0.741 34.025 1.00 48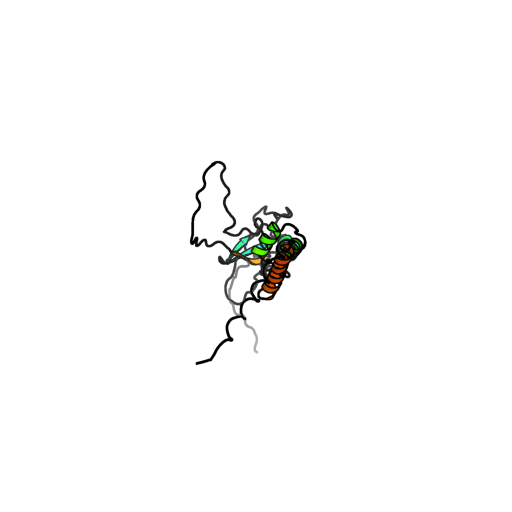.62 196 LYS A C 1
ATOM 1528 O O . LYS A 1 196 ? -15.620 -1.667 34.105 1.00 48.62 196 LYS A O 1
ATOM 1533 N N . GLU A 1 197 ? -13.640 -0.799 34.626 1.00 45.59 197 GLU A N 1
ATOM 1534 C CA . GLU A 1 197 ? -13.421 -1.722 35.742 1.00 45.59 197 GLU A CA 1
ATOM 1535 C C . GLU A 1 197 ? -13.343 -0.946 37.064 1.00 45.59 197 GLU A C 1
ATOM 1537 O O . GLU A 1 197 ? -12.324 -0.360 37.417 1.00 45.59 197 GLU A O 1
ATOM 1542 N N . VAL A 1 198 ? -14.501 -0.987 37.740 1.00 46.00 198 VAL A N 1
ATOM 1543 C CA . VAL A 1 198 ? -14.771 -1.021 39.189 1.00 46.00 198 VAL A CA 1
ATOM 1544 C C . VAL A 1 198 ? -14.266 0.167 40.019 1.00 46.00 198 VAL A C 1
ATOM 1546 O O . VAL A 1 198 ? -13.178 0.120 40.591 1.00 46.00 198 VAL A O 1
ATOM 1549 N N . GLY A 1 199 ? -15.103 1.200 40.177 1.00 47.91 199 GLY A N 1
ATOM 1550 C CA . GLY A 1 199 ? -14.817 2.252 41.158 1.00 47.91 199 GLY A CA 1
ATOM 1551 C C . GLY A 1 199 ? -15.805 3.409 41.307 1.00 47.91 199 GLY A C 1
ATOM 1552 O O . GLY A 1 199 ? -15.756 4.038 42.351 1.00 47.91 199 GLY A O 1
ATOM 1553 N N . ASP A 1 200 ? -16.698 3.668 40.348 1.00 45.09 200 ASP A N 1
ATOM 1554 C CA . ASP A 1 200 ? -17.663 4.780 40.439 1.00 45.09 200 ASP A CA 1
ATOM 1555 C C . ASP A 1 200 ? -19.103 4.252 40.344 1.00 45.09 200 ASP A C 1
ATOM 1557 O O . ASP A 1 200 ? -19.822 4.504 39.380 1.00 45.09 200 ASP A O 1
ATOM 1561 N N . ASP A 1 201 ? -19.495 3.466 41.345 1.00 52.59 201 ASP A N 1
ATOM 1562 C CA . ASP A 1 201 ? -20.899 3.240 41.696 1.00 52.59 201 ASP A CA 1
ATOM 1563 C C . ASP A 1 201 ? -21.168 4.016 42.991 1.00 52.59 201 ASP A C 1
ATOM 1565 O O . ASP A 1 201 ? -21.273 3.384 44.026 1.00 52.59 201 ASP A O 1
ATOM 1569 N N . ASP A 1 202 ? -21.191 5.352 42.979 1.00 53.03 202 ASP A N 1
ATOM 1570 C CA . ASP A 1 202 ? -21.816 6.169 44.035 1.00 53.03 202 ASP A CA 1
ATOM 1571 C C . ASP A 1 202 ? -21.972 7.624 43.533 1.00 53.03 202 ASP A C 1
ATOM 1573 O O . ASP A 1 202 ? -21.029 8.213 43.018 1.00 53.03 202 ASP A O 1
ATOM 1577 N N . GLU A 1 203 ? -23.166 8.200 43.717 1.00 52.47 203 GLU A N 1
ATOM 1578 C CA . GLU A 1 203 ? -23.537 9.619 43.503 1.00 52.47 203 GLU A CA 1
ATOM 1579 C C . GLU A 1 203 ? -23.980 10.094 42.098 1.00 52.47 203 GLU A C 1
ATOM 1581 O O . GLU A 1 203 ? -23.561 11.147 41.625 1.00 52.47 203 GLU A O 1
ATOM 1586 N N . GLU A 1 204 ? -24.970 9.442 41.473 1.00 50.50 204 GLU A N 1
ATOM 1587 C CA . GLU A 1 204 ? -25.856 10.165 40.524 1.00 50.50 204 GLU A CA 1
ATOM 1588 C C . GLU A 1 204 ? -27.368 9.969 40.779 1.00 50.50 204 GLU A C 1
ATOM 1590 O O . GLU A 1 204 ? -28.198 10.327 39.948 1.00 50.50 204 GLU A O 1
ATOM 1595 N N . GLU A 1 205 ? -27.764 9.475 41.963 1.00 49.84 205 GLU A N 1
ATOM 1596 C CA . GLU A 1 205 ? -29.187 9.318 42.343 1.00 49.84 205 GLU A CA 1
ATOM 1597 C C . GLU A 1 205 ? -29.715 10.315 43.401 1.00 49.84 205 GLU A C 1
ATOM 1599 O O . GLU A 1 205 ? -30.888 10.257 43.763 1.00 49.84 205 GLU A O 1
ATOM 1604 N N . GLU A 1 206 ? -28.931 11.300 43.858 1.00 49.03 206 GLU A N 1
ATOM 1605 C CA . GLU A 1 206 ? -29.388 12.277 44.876 1.00 49.03 206 GLU A CA 1
ATOM 1606 C C . GLU A 1 206 ? -29.933 13.610 44.312 1.00 49.03 206 GLU A C 1
ATOM 1608 O O . GLU A 1 206 ? -30.228 14.529 45.073 1.00 49.03 206 GLU A O 1
ATOM 1613 N N . MET A 1 207 ? -30.138 13.757 42.995 1.00 51.97 207 MET A N 1
ATOM 1614 C CA . MET A 1 207 ? -30.553 15.051 42.409 1.00 51.97 207 MET A CA 1
ATOM 1615 C C . MET A 1 207 ? -32.012 15.129 41.911 1.00 51.97 207 MET A C 1
ATOM 1617 O O . MET A 1 207 ? -32.343 16.029 41.142 1.00 51.97 207 MET A O 1
ATOM 1621 N N . ILE A 1 208 ? -32.917 14.226 42.332 1.00 51.06 208 ILE A N 1
ATOM 1622 C CA . ILE A 1 208 ? -34.337 14.246 41.885 1.00 51.06 208 ILE A CA 1
ATOM 1623 C C . ILE A 1 208 ? -35.371 14.290 43.041 1.00 51.06 208 ILE A C 1
ATOM 1625 O O . ILE A 1 208 ? -36.570 14.348 42.785 1.00 51.06 208 ILE A O 1
ATOM 1629 N N . MET A 1 209 ? -34.977 14.364 44.323 1.00 55.59 209 MET A N 1
ATOM 1630 C CA . MET A 1 209 ? -35.951 14.360 45.445 1.00 55.59 209 MET A CA 1
ATOM 1631 C C . MET A 1 209 ? -36.233 15.697 46.160 1.00 55.59 209 MET A C 1
ATOM 1633 O O . MET A 1 209 ? -36.995 15.701 47.124 1.00 55.59 209 MET A O 1
ATOM 1637 N N . SER A 1 210 ? -35.737 16.852 45.702 1.00 52.66 210 SER A N 1
ATOM 1638 C CA . SER A 1 210 ? -35.923 18.125 46.441 1.00 52.66 210 SER A CA 1
ATOM 1639 C C . SER A 1 210 ? -36.907 19.145 45.839 1.00 52.66 210 SER A C 1
ATOM 1641 O O . SER A 1 210 ? -37.058 20.232 46.389 1.00 52.66 210 SER A O 1
ATOM 1643 N N . ALA A 1 211 ? -37.648 18.823 44.771 1.00 54.28 211 ALA A N 1
ATOM 1644 C CA . ALA A 1 211 ? -38.489 19.810 44.069 1.00 54.28 211 ALA A CA 1
ATOM 1645 C C . ALA A 1 211 ? -40.003 19.808 44.405 1.00 54.28 211 ALA A C 1
ATOM 1647 O O . ALA A 1 211 ? -40.787 20.367 43.639 1.00 54.28 211 ALA A O 1
ATOM 1648 N N . GLN A 1 212 ? -40.463 19.219 45.518 1.00 55.66 212 GLN A N 1
ATOM 1649 C CA . GLN A 1 212 ? -41.899 19.233 45.876 1.00 55.66 212 GLN A CA 1
ATOM 1650 C C . GLN A 1 212 ? -42.194 19.585 47.338 1.00 55.66 212 GLN A C 1
ATOM 1652 O O . GLN A 1 212 ? -42.978 18.910 48.003 1.00 55.66 212 GLN A O 1
ATOM 1657 N N . GLN A 1 213 ? -41.636 20.688 47.840 1.00 56.16 213 GLN A N 1
ATOM 1658 C CA . GLN A 1 213 ? -42.149 21.260 49.085 1.00 56.16 213 GLN A CA 1
ATOM 1659 C C . GLN A 1 213 ? -42.140 22.785 49.123 1.00 56.16 213 GLN A C 1
ATOM 1661 O O . GLN A 1 213 ? -41.606 23.356 50.056 1.00 56.16 213 GLN A O 1
ATOM 1666 N N . GLU A 1 214 ? -42.811 23.448 48.179 1.00 55.34 214 GLU A N 1
ATOM 1667 C CA . GLU A 1 214 ? -43.365 24.785 48.433 1.00 55.34 214 GLU A CA 1
ATOM 1668 C C . GLU A 1 214 ? -44.694 24.943 47.690 1.00 55.34 214 GLU A C 1
ATOM 1670 O O . GLU A 1 214 ? -44.739 24.963 46.463 1.00 55.34 214 GLU A O 1
ATOM 1675 N N . GLY A 1 215 ? -45.794 25.034 48.440 1.00 54.72 215 GLY A N 1
ATOM 1676 C CA . GLY A 1 215 ? -47.087 25.404 47.868 1.00 54.72 215 GLY A CA 1
ATOM 1677 C C . GLY A 1 215 ? -48.293 24.721 48.494 1.00 54.72 215 GLY A C 1
ATOM 1678 O O . GLY A 1 215 ? -49.042 24.068 47.779 1.00 54.72 215 GLY A O 1
ATOM 1679 N N . ASN A 1 216 ? -48.505 24.869 49.806 1.00 55.56 216 ASN A N 1
ATOM 1680 C CA . ASN A 1 216 ? -49.868 24.937 50.342 1.00 55.56 216 ASN A CA 1
ATOM 1681 C C . ASN A 1 216 ? -49.902 25.479 51.779 1.00 55.56 216 ASN A C 1
ATOM 1683 O O . ASN A 1 216 ? -49.398 24.853 52.706 1.00 55.56 216 ASN A O 1
ATOM 1687 N N . GLY A 1 217 ? -50.564 26.626 51.941 1.00 47.06 217 GLY A N 1
ATOM 1688 C CA . GLY A 1 217 ? -50.866 27.286 53.214 1.00 47.06 217 GLY A CA 1
ATOM 1689 C C . GLY A 1 217 ? -50.518 28.775 53.126 1.00 47.06 217 GLY A C 1
ATOM 1690 O O . GLY A 1 217 ? -49.370 29.112 52.899 1.00 47.06 217 GLY A O 1
ATOM 1691 N N . SER A 1 218 ? -51.419 29.741 53.261 1.00 52.97 218 SER A N 1
ATOM 1692 C CA . SER A 1 218 ? -52.815 29.721 53.675 1.00 52.97 218 SER A CA 1
ATOM 1693 C C . SER A 1 218 ? -53.462 31.018 53.179 1.00 52.97 218 SER A C 1
ATOM 1695 O O . SER A 1 218 ? -52.884 32.092 53.323 1.00 52.97 218 SER A O 1
ATOM 1697 N N . ILE A 1 219 ? -54.663 30.906 52.618 1.00 57.56 219 ILE A N 1
ATOM 1698 C CA . ILE A 1 219 ? -55.650 31.990 52.545 1.00 57.56 219 ILE A CA 1
ATOM 1699 C C . ILE A 1 219 ? -56.267 32.145 53.942 1.00 57.56 219 ILE A C 1
ATOM 1701 O O . ILE A 1 219 ? -56.522 31.134 54.599 1.00 57.56 219 ILE A O 1
ATOM 1705 N N . GLY A 1 220 ? -56.529 33.379 54.377 1.00 57.06 220 GLY A N 1
ATOM 1706 C CA . GLY A 1 220 ? -57.380 33.660 55.535 1.00 57.06 220 GLY A CA 1
ATOM 1707 C C . GLY A 1 220 ? -57.171 35.055 56.117 1.00 57.06 220 GLY A C 1
ATOM 1708 O O . GLY A 1 220 ? -56.287 35.221 56.953 1.00 57.06 220 GLY A O 1
ATOM 1709 N N . ASP A 1 221 ? -57.980 36.005 55.637 1.00 49.53 221 ASP A N 1
ATOM 1710 C CA . ASP A 1 221 ? -58.327 37.287 56.280 1.00 49.53 221 ASP A CA 1
ATOM 1711 C C . ASP A 1 221 ? -58.832 37.121 57.727 1.00 49.53 221 ASP A C 1
ATOM 1713 O O . ASP A 1 221 ? -59.543 36.121 57.999 1.00 49.53 221 ASP A O 1
#

pLDDT: mean 70.7, std 19.27, range [33.53, 92.31]

Sequence (221 aa):
MTMTTNDDNISTTNNADVDDNVGNTIHEEGEYYQHGKPYEGMCCLCTMEDITEEDGNYVEYQTYPSLQWKPCQFEASVVQQLLDTQFQQYLTRVKSTDCQAELKRLLKNGPPIYIHDKHGLPLAGDNNEKGGDGGDNNEKGGDDGGGAGGGDTHVCKLWFASDGKERSAKLTNSLEGEERERLWQELKKFIIEVGKEVGDDDEEEEMIMSAQQEGNGSIGD

Organism: NCBI:txid259834

Foldseek 3Di:
DDDDDDDDDDDDDDDPDDDDPQPDDDDDDDDDDDDDADDVQQAAPPPRHGDHLVVLQWKWFAFPPVRDIDTFSHTNVVLLVQLACVQVVLVCCLVVDPDLVVNVVSLVVARDFFRDDCVGDNKPPSPPPPDDDDDDDDDDDDDDDDDPPPITDGTAWMAGSNVRDIDGRTRDPRDDDPVRVVVSVVSVVVSVVVVPDDDPPDDPPPPPPDPPPDDDDDDDD